Protein AF-A0AA46ZX98-F1 (afdb_monomer_lite)

Structure (mmCIF, N/CA/C/O backbone):
data_AF-A0AA46ZX98-F1
#
_entry.id   AF-A0AA46ZX98-F1
#
loop_
_atom_site.group_PDB
_atom_site.id
_atom_site.type_symbol
_atom_site.label_atom_id
_atom_site.label_alt_id
_atom_site.label_comp_id
_atom_site.label_asym_id
_atom_site.label_entity_id
_atom_site.label_seq_id
_atom_site.pdbx_PDB_ins_code
_atom_site.Cartn_x
_atom_site.Cartn_y
_atom_site.Cartn_z
_atom_site.occupancy
_atom_site.B_iso_or_equiv
_atom_site.auth_seq_id
_atom_site.auth_comp_id
_atom_site.auth_asym_id
_atom_site.auth_atom_id
_atom_site.pdbx_PDB_model_num
ATOM 1 N N . MET A 1 1 ? -22.018 20.749 13.431 1.00 33.72 1 MET A N 1
ATOM 2 C CA . MET A 1 1 ? -20.659 20.383 12.980 1.00 33.72 1 MET A CA 1
ATOM 3 C C . MET A 1 1 ? -20.589 18.869 12.975 1.00 33.72 1 MET A C 1
ATOM 5 O O . MET A 1 1 ? -21.029 18.285 13.955 1.00 33.72 1 MET A O 1
ATOM 9 N N . SER A 1 2 ? -20.100 18.238 11.910 1.00 38.72 2 SER A N 1
ATOM 10 C CA . SER A 1 2 ? -19.741 16.818 11.947 1.00 38.72 2 SER A CA 1
ATOM 11 C C . SER A 1 2 ? -18.311 16.704 12.466 1.00 38.72 2 SER A C 1
ATOM 13 O O . SER A 1 2 ? -17.366 16.915 11.708 1.00 38.72 2 SER A O 1
ATOM 15 N N . SER A 1 3 ? -18.149 16.406 13.753 1.00 50.56 3 SER A N 1
ATOM 16 C CA . SER A 1 3 ? -16.879 15.894 14.266 1.00 50.56 3 SER A CA 1
ATOM 17 C C . SER A 1 3 ? -16.600 14.571 13.555 1.00 50.56 3 SER A C 1
ATOM 19 O O . SER A 1 3 ? -17.304 13.587 13.792 1.00 50.56 3 SER A O 1
ATOM 21 N N . GLN A 1 4 ? -15.630 14.557 12.641 1.00 63.06 4 GLN A N 1
ATOM 22 C CA . GLN A 1 4 ? -15.114 13.309 12.087 1.00 63.06 4 GLN A CA 1
ATOM 23 C C . GLN A 1 4 ? -14.543 12.513 13.261 1.00 63.06 4 GLN A C 1
ATOM 25 O O . GLN A 1 4 ? -13.697 13.036 13.981 1.00 63.06 4 GLN A O 1
ATOM 30 N N . ASN A 1 5 ? -15.043 11.298 13.498 1.00 7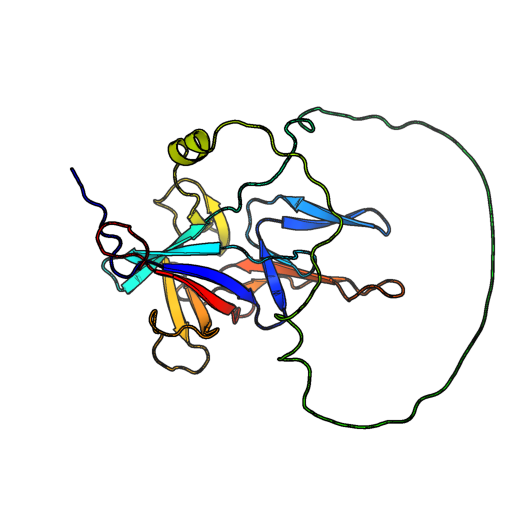0.19 5 ASN A N 1
ATOM 31 C CA . ASN A 1 5 ? -14.452 10.446 14.522 1.00 70.19 5 ASN A CA 1
ATOM 32 C C . ASN A 1 5 ? -13.146 9.868 13.962 1.00 70.19 5 ASN A C 1
ATOM 34 O O . ASN A 1 5 ? -13.166 9.188 12.934 1.00 70.19 5 ASN A O 1
ATOM 38 N N . TYR A 1 6 ? -12.034 10.165 14.629 1.00 79.06 6 TYR A N 1
ATOM 39 C CA . TYR A 1 6 ? -10.710 9.631 14.299 1.00 79.06 6 TYR A CA 1
ATOM 40 C C . TYR A 1 6 ? -10.322 8.421 15.163 1.00 79.06 6 TYR A C 1
ATOM 42 O O . TYR A 1 6 ? -9.255 7.847 14.964 1.00 79.06 6 TYR A O 1
ATOM 50 N N . GLU A 1 7 ? -11.186 7.985 16.081 1.00 85.25 7 GLU A N 1
ATOM 51 C CA . GLU A 1 7 ? -10.996 6.802 16.925 1.00 85.25 7 GLU A CA 1
ATOM 52 C C . GLU A 1 7 ? -10.631 5.555 16.104 1.00 85.25 7 GLU A C 1
ATOM 54 O O . GLU A 1 7 ? -11.272 5.231 15.105 1.00 85.25 7 GLU A O 1
ATOM 59 N N . GLY A 1 8 ? -9.560 4.867 16.509 1.00 87.94 8 GLY A N 1
ATOM 60 C CA . GLY A 1 8 ? -9.021 3.712 15.784 1.00 87.94 8 GLY A CA 1
ATOM 61 C C . GLY A 1 8 ? -8.269 4.052 14.489 1.00 87.94 8 GLY A C 1
ATOM 62 O O . GLY A 1 8 ? -7.818 3.131 13.806 1.00 87.94 8 GLY A O 1
ATOM 63 N N . SER A 1 9 ? -8.100 5.337 14.153 1.00 92.12 9 SER A N 1
ATOM 64 C CA . SER A 1 9 ? -7.241 5.769 13.045 1.00 92.12 9 SER A CA 1
ATOM 65 C C . SER A 1 9 ? -5.772 5.805 13.458 1.00 92.12 9 SER A C 1
ATOM 67 O O . SER A 1 9 ? -5.430 6.108 14.606 1.00 92.12 9 SER A O 1
ATOM 69 N N . PHE A 1 10 ? -4.879 5.553 12.505 1.00 94.31 10 PHE A N 1
ATOM 70 C CA . PHE A 1 10 ? -3.434 5.626 12.722 1.00 94.31 10 PHE A CA 1
ATOM 71 C C . PHE A 1 10 ? -2.680 5.947 11.429 1.00 94.31 10 PHE A C 1
ATOM 73 O O . PHE A 1 10 ? -3.158 5.683 10.326 1.00 94.31 10 PHE A O 1
ATOM 80 N N . LEU A 1 11 ? -1.476 6.496 11.566 1.00 93.62 11 LEU A N 1
ATOM 81 C CA . LEU A 1 11 ? -0.521 6.664 10.474 1.00 93.62 11 LEU A CA 1
ATOM 82 C C . LEU A 1 11 ? 0.487 5.520 10.521 1.00 93.62 11 LEU A C 1
ATOM 84 O O . LEU A 1 11 ? 1.044 5.232 11.582 1.00 93.62 11 LEU A O 1
ATOM 88 N N . ALA A 1 12 ? 0.762 4.889 9.383 1.00 95.06 12 ALA A N 1
ATOM 89 C CA . ALA A 1 12 ? 1.808 3.882 9.281 1.00 95.06 12 ALA A CA 1
ATOM 90 C C . ALA A 1 12 ? 2.619 4.011 7.991 1.00 95.06 12 ALA A C 1
ATOM 92 O O . ALA A 1 12 ? 2.090 4.345 6.930 1.00 95.06 12 ALA A O 1
ATOM 93 N N . ARG A 1 13 ? 3.909 3.680 8.076 1.00 95.12 13 ARG A N 1
ATOM 94 C CA . ARG A 1 13 ? 4.787 3.526 6.913 1.00 95.12 13 ARG A CA 1
ATOM 95 C C . ARG A 1 13 ? 4.682 2.099 6.371 1.00 95.12 13 ARG A C 1
ATOM 97 O O . ARG A 1 13 ? 4.710 1.150 7.161 1.00 95.12 13 ARG A O 1
ATOM 104 N N . LEU A 1 14 ? 4.565 1.955 5.048 1.00 94.94 14 LEU A N 1
ATOM 105 C CA . LEU A 1 14 ? 4.342 0.675 4.362 1.00 94.94 14 LEU A CA 1
ATOM 106 C C . LEU A 1 14 ? 5.443 0.374 3.336 1.00 94.94 14 LEU A C 1
ATOM 108 O O . LEU A 1 14 ? 5.459 0.978 2.269 1.00 94.94 14 LEU A O 1
ATOM 112 N N . GLY A 1 15 ? 6.311 -0.598 3.622 1.00 94.12 15 GLY A N 1
ATOM 113 C CA . GLY A 1 15 ? 7.298 -1.131 2.663 1.00 94.12 15 GLY A CA 1
ATOM 114 C C . GLY A 1 15 ? 7.128 -2.635 2.446 1.00 94.12 15 GLY A C 1
ATOM 115 O O . GLY A 1 15 ? 6.429 -3.288 3.219 1.00 94.12 15 GLY A O 1
ATOM 116 N N . LEU A 1 16 ? 7.762 -3.230 1.432 1.00 95.75 16 LEU A N 1
ATOM 117 C CA . LEU A 1 16 ? 7.752 -4.690 1.266 1.00 95.75 16 LEU A CA 1
ATOM 118 C C . LEU A 1 16 ? 8.756 -5.375 2.203 1.00 95.75 16 LEU A C 1
ATOM 120 O O . LEU A 1 16 ? 9.784 -4.815 2.591 1.00 95.75 16 LEU A O 1
ATOM 124 N N . VAL A 1 17 ? 8.474 -6.632 2.566 1.00 94.25 17 VAL A N 1
ATOM 125 C CA . VAL A 1 17 ? 9.371 -7.428 3.425 1.00 94.25 17 VAL A CA 1
ATOM 126 C C . VAL A 1 17 ? 10.781 -7.564 2.834 1.00 94.25 17 VAL A C 1
ATOM 128 O O . VAL A 1 17 ? 11.740 -7.547 3.608 1.00 94.25 17 VAL A O 1
ATOM 131 N N . ASP A 1 18 ? 10.920 -7.616 1.504 1.00 89.44 18 ASP A N 1
ATOM 132 C CA . ASP A 1 18 ? 12.199 -7.783 0.787 1.00 89.44 18 ASP A CA 1
ATOM 133 C C . ASP A 1 18 ? 13.085 -6.518 0.722 1.00 89.44 18 ASP A C 1
ATOM 135 O O . ASP A 1 18 ? 14.144 -6.534 0.086 1.00 89.44 18 ASP A O 1
ATOM 139 N N . GLY A 1 19 ? 12.660 -5.428 1.369 1.00 87.12 19 GLY A N 1
ATOM 140 C CA . GLY A 1 19 ? 13.401 -4.169 1.473 1.00 87.12 19 GLY A CA 1
ATOM 141 C C . GLY A 1 19 ? 13.078 -3.133 0.394 1.00 87.12 19 GLY A C 1
ATOM 142 O O . GLY A 1 19 ? 13.537 -1.999 0.513 1.00 87.12 19 GLY A O 1
ATOM 143 N N . THR A 1 20 ? 12.276 -3.467 -0.622 1.00 92.12 20 THR A N 1
ATOM 144 C CA . THR A 1 20 ? 11.782 -2.461 -1.577 1.00 92.12 20 THR A CA 1
ATOM 145 C C . THR A 1 20 ? 10.735 -1.551 -0.925 1.00 92.12 20 THR A C 1
ATOM 147 O O . THR A 1 20 ? 9.864 -2.004 -0.176 1.00 92.12 20 THR A O 1
ATOM 150 N N . GLN A 1 21 ? 10.838 -0.246 -1.179 1.00 94.44 21 GLN A N 1
ATOM 151 C CA . GLN A 1 21 ? 9.946 0.765 -0.615 1.00 94.44 21 GLN A CA 1
ATOM 152 C C . GLN A 1 21 ? 8.740 1.001 -1.531 1.00 94.44 21 GLN A C 1
ATOM 154 O O . GLN A 1 21 ? 8.839 0.792 -2.739 1.00 94.44 21 GLN A O 1
ATOM 159 N N . LEU A 1 22 ? 7.610 1.454 -0.983 1.00 95.12 22 LEU A N 1
ATOM 160 C CA . LEU A 1 22 ? 6.445 1.833 -1.791 1.00 95.12 22 LEU A CA 1
ATOM 161 C C . LEU A 1 22 ? 6.439 3.328 -2.122 1.00 95.12 22 LEU A C 1
ATOM 163 O O . LEU A 1 22 ? 6.665 4.152 -1.239 1.00 95.12 22 LEU A O 1
ATOM 167 N N . GLY A 1 23 ? 6.098 3.692 -3.359 1.00 92.56 23 GLY A N 1
ATOM 168 C CA . GLY A 1 23 ? 5.985 5.091 -3.773 1.00 92.56 23 GLY A CA 1
ATOM 169 C C . GLY A 1 23 ? 5.352 5.297 -5.150 1.00 92.56 23 GLY A C 1
ATOM 170 O O . GLY A 1 23 ? 5.105 4.356 -5.899 1.00 92.56 23 GLY A O 1
ATOM 171 N N . PHE A 1 24 ? 5.097 6.561 -5.486 1.00 91.19 24 PHE A N 1
ATOM 172 C CA . PHE A 1 24 ? 4.479 6.998 -6.745 1.00 91.19 24 PHE A CA 1
ATOM 173 C C . PHE A 1 24 ? 5.534 7.337 -7.805 1.00 91.19 24 PHE A C 1
ATOM 175 O O . PHE A 1 24 ? 5.546 8.436 -8.361 1.00 91.19 24 PHE A O 1
ATOM 182 N N . PHE A 1 25 ? 6.458 6.397 -8.032 1.00 88.94 25 PHE A N 1
ATOM 183 C CA . PHE A 1 25 ? 7.623 6.572 -8.901 1.00 88.94 25 PHE A CA 1
ATOM 184 C C . PHE A 1 25 ? 7.966 5.280 -9.653 1.00 88.94 25 PHE A C 1
ATOM 186 O O . PHE A 1 25 ? 8.168 4.226 -9.041 1.00 88.94 25 PHE A O 1
ATOM 193 N N . LYS A 1 26 ? 8.080 5.367 -10.982 1.00 87.56 26 LYS A N 1
ATOM 194 C CA . LYS A 1 26 ? 8.614 4.293 -11.837 1.00 87.56 26 LYS A CA 1
ATOM 195 C C . LYS A 1 26 ? 10.123 4.456 -12.026 1.00 87.56 26 LYS A C 1
ATOM 197 O O . LYS A 1 26 ? 10.619 5.582 -12.024 1.00 87.56 26 LYS A O 1
ATOM 202 N N . ILE A 1 27 ? 10.837 3.347 -12.229 1.00 86.88 27 ILE A N 1
ATOM 203 C CA . ILE A 1 27 ? 12.199 3.393 -12.781 1.00 86.88 27 ILE A CA 1
ATOM 204 C C . ILE A 1 27 ? 12.087 3.604 -14.295 1.00 86.88 27 ILE A C 1
ATOM 206 O O . ILE A 1 27 ? 11.316 2.918 -14.967 1.00 86.88 27 ILE A O 1
ATOM 210 N N . VAL A 1 28 ? 12.868 4.538 -14.832 1.00 85.56 28 VAL A N 1
ATOM 211 C CA . VAL A 1 28 ? 13.030 4.774 -16.270 1.00 85.56 28 VAL A CA 1
ATOM 212 C C . VAL A 1 28 ? 14.501 4.608 -16.625 1.00 85.56 28 VAL A C 1
ATOM 214 O O . VAL A 1 28 ? 15.362 5.239 -16.014 1.00 85.56 28 VAL A O 1
ATOM 217 N N . GLN A 1 29 ? 14.787 3.755 -17.609 1.00 80.69 29 GLN A N 1
ATOM 218 C CA . GLN A 1 29 ? 16.137 3.533 -18.122 1.00 80.69 29 GLN A CA 1
ATOM 219 C C . GLN A 1 29 ? 16.382 4.389 -19.368 1.00 80.69 29 GLN A C 1
ATOM 221 O O . GLN A 1 29 ? 15.620 4.329 -20.331 1.00 80.69 29 GLN A O 1
ATOM 226 N N . GLU A 1 30 ? 17.487 5.130 -19.371 1.00 76.75 30 GLU A N 1
ATOM 227 C CA . GLU A 1 30 ? 17.933 5.964 -20.485 1.00 76.75 30 GLU A CA 1
ATOM 228 C C . GLU A 1 30 ? 19.393 5.614 -20.817 1.00 76.75 30 GLU A C 1
ATOM 230 O O . GLU A 1 30 ? 20.345 6.064 -20.177 1.00 76.75 30 GLU A O 1
ATOM 235 N N . GLY A 1 31 ? 19.568 4.712 -21.789 1.00 77.50 31 GLY A N 1
ATOM 236 C CA . GLY A 1 31 ? 20.868 4.121 -22.108 1.00 77.50 31 GLY A CA 1
ATOM 237 C C . GLY A 1 31 ? 21.375 3.224 -20.976 1.00 77.50 31 GLY A C 1
ATOM 238 O O . GLY A 1 31 ? 20.782 2.182 -20.685 1.00 77.50 31 GLY A O 1
ATOM 239 N N . GLU A 1 32 ? 22.484 3.613 -20.347 1.00 72.94 32 GLU A N 1
ATOM 240 C CA . GLU A 1 32 ? 23.015 2.928 -19.160 1.00 72.94 32 GLU A CA 1
ATOM 241 C C . GLU A 1 32 ? 22.483 3.501 -17.840 1.00 72.94 32 GLU A C 1
ATOM 243 O O . GLU A 1 32 ? 22.523 2.800 -16.829 1.00 72.94 32 GLU A O 1
ATOM 248 N N . ASN A 1 33 ? 21.966 4.733 -17.862 1.00 75.56 33 ASN A N 1
ATOM 249 C CA . ASN A 1 33 ? 21.474 5.437 -16.685 1.00 75.56 33 ASN A CA 1
ATOM 250 C C . ASN A 1 33 ? 20.046 5.005 -16.344 1.00 75.56 33 ASN A C 1
ATOM 252 O O . ASN A 1 33 ? 19.268 4.593 -17.210 1.00 75.56 33 ASN A O 1
ATOM 256 N N . ARG A 1 34 ? 19.686 5.139 -15.069 1.00 83.50 34 ARG A N 1
ATOM 257 C CA . ARG A 1 34 ? 18.347 4.867 -14.543 1.00 83.50 34 ARG A CA 1
ATOM 258 C C . ARG A 1 34 ? 17.951 6.018 -13.630 1.00 83.50 34 ARG A C 1
ATOM 260 O O . ARG A 1 34 ? 18.790 6.527 -12.892 1.00 83.50 34 ARG A O 1
ATOM 267 N N . ARG A 1 35 ? 16.693 6.445 -13.698 1.00 84.06 35 ARG A N 1
ATOM 268 C CA . ARG A 1 35 ? 16.148 7.521 -12.861 1.00 84.06 35 ARG A CA 1
ATOM 269 C C . ARG A 1 35 ? 14.725 7.223 -12.422 1.00 84.06 35 ARG A C 1
ATOM 271 O O . ARG A 1 35 ? 14.041 6.396 -13.023 1.00 84.06 35 ARG A O 1
ATOM 278 N N . LEU A 1 36 ? 14.286 7.934 -11.391 1.00 86.94 36 LEU A N 1
ATOM 279 C CA . LEU A 1 36 ? 12.895 7.957 -10.969 1.00 86.94 36 LEU A CA 1
ATOM 280 C C . LEU A 1 36 ? 12.108 8.987 -11.786 1.00 86.94 36 LEU A C 1
ATOM 282 O O . LEU A 1 36 ? 12.575 10.100 -12.013 1.00 86.94 36 LEU A O 1
ATOM 286 N N . GLU A 1 37 ? 10.898 8.621 -12.197 1.00 86.44 37 GLU A N 1
ATOM 287 C CA . GLU A 1 37 ? 9.902 9.534 -12.769 1.00 86.44 37 GLU A CA 1
ATOM 288 C C . GLU A 1 37 ? 8.590 9.344 -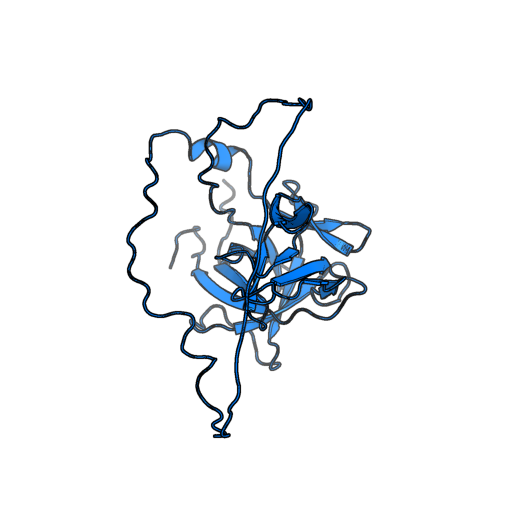11.996 1.00 86.44 37 GLU A C 1
ATOM 290 O O . GLU A 1 37 ? 8.210 8.205 -11.700 1.00 86.44 37 GLU A O 1
ATOM 295 N N . SER A 1 38 ? 7.899 10.435 -11.640 1.00 86.19 38 SER A N 1
ATOM 296 C CA . SER A 1 38 ? 6.637 10.336 -10.894 1.00 86.19 38 SER A CA 1
ATOM 297 C C . SER A 1 38 ? 5.553 9.626 -11.712 1.00 86.19 38 SER A C 1
ATOM 299 O O . SER A 1 38 ? 5.523 9.702 -12.939 1.00 86.19 38 SER A O 1
ATOM 301 N N . HIS A 1 39 ? 4.652 8.919 -11.033 1.00 86.62 39 HIS A N 1
ATOM 302 C CA . HIS A 1 39 ? 3.579 8.158 -11.664 1.00 86.62 39 HIS A CA 1
ATOM 303 C C . HIS A 1 39 ? 2.303 8.160 -10.819 1.00 86.62 39 HIS A C 1
ATOM 305 O O . HIS A 1 39 ? 2.357 8.268 -9.598 1.00 86.62 39 HIS A O 1
ATOM 311 N N . ASP A 1 40 ? 1.141 7.983 -11.451 1.00 87.44 40 ASP A N 1
ATOM 312 C CA . ASP A 1 40 ? -0.136 7.908 -10.725 1.00 87.44 40 ASP A CA 1
ATOM 313 C C . ASP A 1 40 ? -0.426 6.527 -10.118 1.00 87.44 40 ASP A C 1
ATOM 315 O O . ASP A 1 40 ? -1.284 6.408 -9.243 1.00 87.44 40 ASP A O 1
ATOM 319 N N . TYR A 1 41 ? 0.308 5.493 -10.538 1.00 93.88 41 TYR A N 1
ATOM 320 C CA . TYR A 1 41 ? 0.224 4.143 -9.973 1.00 93.88 41 TYR A CA 1
ATOM 321 C C . TYR A 1 41 ? 1.241 3.955 -8.849 1.00 93.88 41 TYR A C 1
ATOM 323 O O . TYR A 1 41 ? 2.356 4.473 -8.912 1.00 93.88 41 TYR A O 1
ATOM 331 N N . LEU A 1 42 ? 0.841 3.201 -7.828 1.00 95.56 42 LEU A N 1
ATOM 332 C CA . LEU A 1 42 ? 1.701 2.816 -6.722 1.00 95.56 42 LEU A CA 1
ATOM 333 C C . LEU A 1 42 ? 2.672 1.724 -7.188 1.00 95.56 42 LEU A C 1
ATOM 335 O O . LEU A 1 42 ? 2.267 0.722 -7.781 1.00 95.56 42 LEU A O 1
ATOM 339 N N . CYS A 1 43 ? 3.947 1.905 -6.874 1.00 95.38 43 CYS A N 1
ATOM 340 C CA . CYS A 1 43 ? 5.027 0.995 -7.228 1.00 95.38 43 CYS A CA 1
ATOM 341 C C . CYS A 1 43 ? 5.782 0.550 -5.975 1.00 95.38 43 CYS A C 1
ATOM 343 O O . CYS A 1 43 ? 5.886 1.309 -5.012 1.00 95.38 43 CYS A O 1
ATOM 345 N N . ALA A 1 44 ? 6.373 -0.641 -6.021 1.00 95.81 44 ALA A N 1
ATOM 346 C CA . ALA A 1 44 ? 7.497 -1.014 -5.174 1.00 95.81 44 ALA A CA 1
ATOM 347 C C . ALA A 1 44 ? 8.809 -0.724 -5.916 1.00 95.81 44 ALA A C 1
ATOM 349 O O . ALA A 1 44 ? 8.921 -1.015 -7.107 1.00 95.81 44 ALA A O 1
ATOM 350 N N . ASN A 1 45 ? 9.789 -0.137 -5.231 1.00 92.69 45 ASN A N 1
ATOM 351 C CA . ASN A 1 45 ? 11.026 0.352 -5.833 1.00 92.69 45 ASN A CA 1
ATOM 352 C C . ASN A 1 45 ? 12.178 0.335 -4.806 1.00 92.69 45 ASN A C 1
ATOM 354 O O . ASN A 1 45 ? 11.984 0.711 -3.650 1.00 92.69 45 ASN A O 1
ATOM 358 N N . SER A 1 46 ? 13.373 -0.118 -5.194 1.00 89.50 46 SER A N 1
ATOM 359 C CA . SER A 1 46 ? 14.566 -0.115 -4.329 1.00 89.50 46 SER A CA 1
ATOM 360 C C . SER A 1 46 ? 15.370 1.189 -4.354 1.00 89.50 46 SER A C 1
ATOM 362 O O . SER A 1 46 ? 16.231 1.358 -3.502 1.00 89.50 46 SER A O 1
ATOM 364 N N . MET A 1 47 ? 15.139 2.074 -5.331 1.00 87.94 47 MET A N 1
ATOM 365 C CA . MET A 1 47 ? 15.842 3.363 -5.464 1.00 87.94 47 MET A CA 1
ATOM 366 C C . MET A 1 47 ? 15.210 4.485 -4.617 1.00 87.94 47 MET A C 1
ATOM 368 O O . MET A 1 47 ? 15.587 5.643 -4.753 1.00 87.94 47 MET A O 1
ATOM 372 N N . LEU A 1 48 ? 14.199 4.167 -3.804 1.00 87.25 48 LEU A N 1
ATOM 373 C CA . LEU A 1 48 ? 13.538 5.099 -2.892 1.00 87.25 48 LEU A CA 1
ATOM 374 C C . LEU A 1 48 ? 14.118 4.930 -1.484 1.00 87.25 48 LEU A C 1
ATOM 376 O O . LEU A 1 48 ? 14.084 3.824 -0.947 1.00 87.25 48 LEU A O 1
ATOM 380 N N . ASP A 1 49 ? 14.559 6.019 -0.854 1.00 83.94 49 ASP A N 1
ATOM 381 C CA . ASP A 1 49 ? 15.094 5.989 0.517 1.00 83.94 49 ASP A CA 1
ATOM 382 C C . ASP A 1 49 ? 14.011 5.762 1.583 1.00 83.94 49 ASP A C 1
ATOM 384 O O . ASP A 1 49 ? 14.269 5.209 2.651 1.00 83.94 49 ASP A O 1
ATOM 388 N N . ASN A 1 50 ? 12.773 6.186 1.303 1.00 83.81 50 ASN A N 1
ATOM 389 C CA . ASN A 1 50 ? 11.651 6.114 2.234 1.00 83.81 50 ASN A CA 1
ATOM 390 C C . ASN A 1 50 ? 10.388 5.558 1.561 1.00 83.81 50 ASN A C 1
ATOM 392 O O . ASN A 1 50 ? 10.018 5.961 0.460 1.00 83.81 50 ASN A O 1
ATOM 396 N N . SER A 1 51 ? 9.693 4.659 2.263 1.00 89.44 51 SER A N 1
ATOM 397 C CA . SER A 1 51 ? 8.346 4.207 1.894 1.00 89.44 51 SER A CA 1
ATOM 398 C C . SER A 1 51 ? 7.263 5.236 2.189 1.00 89.44 51 SER A C 1
ATOM 400 O O . SER A 1 51 ? 7.333 5.965 3.178 1.00 89.44 51 SER A O 1
ATOM 402 N N . LEU A 1 52 ? 6.204 5.166 1.386 1.00 89.31 52 LEU A N 1
ATOM 403 C CA . LEU A 1 52 ? 4.936 5.858 1.562 1.00 89.31 52 LEU A CA 1
ATOM 404 C C . LEU A 1 52 ? 4.375 5.728 2.988 1.00 89.31 52 LEU A C 1
ATOM 406 O O . LEU A 1 52 ? 4.285 4.633 3.557 1.00 89.31 52 LEU A O 1
ATOM 410 N N . GLU A 1 53 ? 3.919 6.860 3.521 1.00 92.75 53 GLU A N 1
ATOM 411 C CA . GLU A 1 53 ? 3.136 6.931 4.749 1.00 92.75 53 GLU A CA 1
ATOM 412 C C . GLU A 1 53 ? 1.646 7.000 4.418 1.00 92.75 53 GLU A C 1
ATOM 414 O O . GLU A 1 53 ? 1.185 7.811 3.609 1.00 92.75 53 GLU A O 1
ATOM 419 N N . VAL A 1 54 ? 0.878 6.110 5.037 1.00 93.38 54 VAL A N 1
ATOM 420 C CA . VAL A 1 54 ? -0.552 5.940 4.793 1.00 93.38 54 VAL A CA 1
ATOM 421 C C . VAL A 1 54 ? -1.291 6.105 6.110 1.00 93.38 54 VAL A C 1
ATOM 423 O O . VAL A 1 54 ? -1.000 5.431 7.098 1.00 93.38 54 VAL A O 1
ATOM 426 N N . HIS A 1 55 ? -2.250 7.022 6.111 1.00 92.94 55 HIS A N 1
ATOM 427 C CA . HIS A 1 55 ? -3.260 7.147 7.143 1.00 92.94 55 HIS A CA 1
ATOM 428 C C . HIS A 1 55 ? -4.345 6.094 6.898 1.00 92.94 55 HIS A C 1
ATOM 430 O O . HIS A 1 55 ? -4.943 6.028 5.820 1.00 92.94 55 HIS A O 1
ATOM 436 N N . PHE A 1 56 ? -4.587 5.283 7.920 1.00 94.31 56 PHE A N 1
ATOM 437 C CA . PHE A 1 56 ? -5.609 4.253 7.983 1.00 94.31 56 PHE A CA 1
ATOM 438 C C . PHE A 1 56 ? -6.791 4.810 8.775 1.00 94.31 56 PHE A C 1
ATOM 440 O O . PHE A 1 56 ? -6.693 4.949 9.992 1.00 94.31 56 PHE A O 1
ATOM 447 N N . GLN A 1 57 ? -7.905 5.124 8.108 1.00 91.94 57 GLN A N 1
ATOM 448 C CA . GLN A 1 57 ? -9.148 5.531 8.777 1.00 91.94 57 GLN A CA 1
ATOM 449 C C . GLN A 1 57 ? -10.136 4.353 8.795 1.00 91.94 57 GLN A C 1
ATOM 451 O O . GLN A 1 57 ? -10.483 3.870 7.716 1.00 91.94 57 GLN A O 1
ATOM 456 N N . PRO A 1 58 ? -10.599 3.859 9.957 1.00 91.06 58 PRO A N 1
ATOM 457 C CA . PRO A 1 58 ? -11.542 2.747 10.004 1.00 91.06 58 PRO A CA 1
ATOM 458 C C . PRO A 1 58 ? -12.916 3.157 9.456 1.00 91.06 58 PRO A C 1
ATOM 460 O O . PRO A 1 58 ? -13.375 4.283 9.657 1.00 91.06 58 PRO A O 1
ATOM 463 N N . ASN A 1 59 ? -13.590 2.226 8.782 1.00 85.94 59 ASN A N 1
ATOM 464 C CA . ASN A 1 59 ? -14.989 2.346 8.384 1.00 85.94 59 ASN A CA 1
ATOM 465 C C . ASN A 1 59 ? -15.907 1.525 9.312 1.00 85.94 59 ASN A C 1
ATOM 467 O O . ASN A 1 59 ? -15.456 0.748 10.155 1.00 85.94 59 ASN A O 1
ATOM 471 N N . SER A 1 60 ? -17.221 1.666 9.129 1.00 81.00 60 SER A N 1
ATOM 472 C CA . SER A 1 60 ? -18.257 0.953 9.895 1.00 81.00 60 SER A CA 1
ATOM 473 C C . SER A 1 60 ? -18.302 -0.568 9.680 1.00 81.00 60 SER A C 1
ATOM 475 O O . SER A 1 60 ? -19.117 -1.239 10.306 1.00 81.00 60 SER A O 1
ATOM 477 N N . GLU A 1 61 ? -17.466 -1.114 8.795 1.00 81.12 61 GLU A N 1
ATOM 478 C CA . GLU A 1 61 ? -17.491 -2.512 8.343 1.00 81.12 61 GLU A CA 1
ATOM 479 C C . GLU A 1 61 ? -16.166 -3.247 8.638 1.00 81.12 61 GLU A C 1
ATOM 481 O O . GLU A 1 61 ? -15.944 -4.360 8.167 1.00 81.12 61 GLU A O 1
ATOM 486 N N . GLY A 1 62 ? -15.282 -2.649 9.450 1.00 82.25 62 GLY A N 1
ATOM 487 C CA . GLY A 1 62 ? -14.024 -3.267 9.890 1.00 82.25 62 GLY A CA 1
ATOM 488 C C . GLY A 1 62 ? -12.892 -3.242 8.854 1.00 82.25 62 GLY A C 1
ATOM 489 O O . GLY A 1 62 ? -11.887 -3.933 9.023 1.00 82.25 62 GLY A O 1
ATOM 490 N N . ALA A 1 63 ? -13.035 -2.450 7.791 1.00 91.50 63 ALA A N 1
ATOM 491 C CA . ALA A 1 63 ? -11.975 -2.145 6.834 1.00 91.50 63 ALA A CA 1
ATOM 492 C C . ALA A 1 63 ? -11.452 -0.713 7.036 1.00 91.50 63 ALA A C 1
ATOM 494 O O . ALA A 1 63 ? -12.099 0.123 7.664 1.00 91.50 63 ALA A O 1
ATOM 495 N N . TYR A 1 64 ? -10.286 -0.414 6.471 1.00 93.88 64 TYR A N 1
ATOM 496 C CA . TYR A 1 64 ? -9.671 0.909 6.511 1.00 93.88 64 TYR A CA 1
ATOM 497 C C . TYR A 1 64 ? -9.733 1.589 5.146 1.00 93.88 64 TYR A C 1
ATOM 499 O O . TYR A 1 64 ? -9.332 1.007 4.138 1.00 93.88 64 TYR A O 1
ATOM 507 N N . ILE A 1 65 ? -10.181 2.842 5.132 1.00 93.19 65 ILE A N 1
ATOM 508 C CA . ILE A 1 65 ? -9.962 3.790 4.040 1.00 93.19 65 ILE A CA 1
ATOM 509 C C . ILE A 1 65 ? -8.486 4.191 4.085 1.00 93.19 65 ILE A C 1
ATOM 511 O O . ILE A 1 65 ? -7.998 4.648 5.123 1.00 93.19 65 ILE A O 1
ATOM 515 N N . LEU A 1 66 ? -7.777 4.016 2.967 1.00 93.81 66 LEU A N 1
ATOM 516 C CA . LEU A 1 66 ? -6.355 4.340 2.862 1.00 93.81 66 LEU A CA 1
ATOM 517 C C . LEU A 1 66 ? -6.131 5.688 2.169 1.00 93.81 66 LEU A C 1
ATOM 519 O O . LEU A 1 66 ? -6.444 5.849 0.986 1.00 93.81 66 LEU A O 1
ATOM 523 N N . SER A 1 67 ? -5.522 6.638 2.880 1.00 91.38 67 SER A N 1
ATOM 524 C CA . SER A 1 67 ? -5.088 7.922 2.317 1.00 91.38 67 SER A CA 1
ATOM 525 C C . SER A 1 67 ? -3.617 8.195 2.584 1.00 91.38 67 SER A C 1
ATOM 527 O O . SER A 1 67 ? -3.149 8.085 3.712 1.00 91.38 67 SER A O 1
ATOM 529 N N . CYS A 1 68 ? -2.887 8.584 1.548 1.00 86.00 68 CYS A N 1
ATOM 530 C CA . CYS A 1 68 ? -1.485 8.952 1.623 1.00 86.00 68 CYS A CA 1
ATOM 531 C C . CYS A 1 68 ? -1.3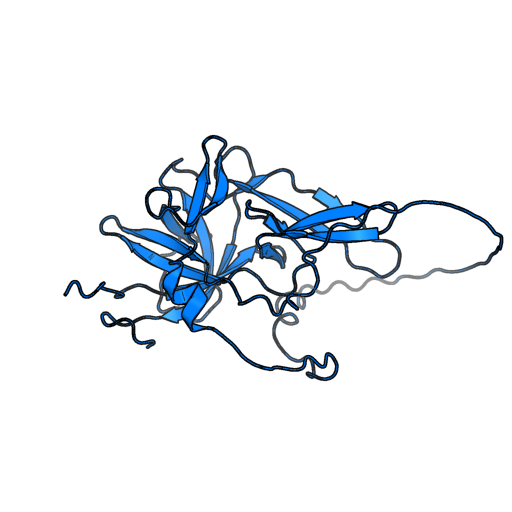20 10.229 2.451 1.00 86.00 68 CYS A C 1
ATOM 533 O O . CYS A 1 68 ? -1.844 11.281 2.073 1.00 86.00 68 CYS A O 1
ATOM 535 N N . ARG A 1 69 ? -0.489 10.176 3.497 1.00 73.44 69 ARG A N 1
ATOM 536 C CA . ARG A 1 69 ? 0.263 11.364 3.896 1.00 73.44 69 ARG A CA 1
ATOM 537 C C . ARG A 1 69 ? 1.381 11.475 2.869 1.00 73.44 69 ARG A C 1
ATOM 539 O O . ARG A 1 69 ? 2.431 10.855 3.012 1.00 73.44 69 ARG A O 1
ATOM 546 N N . LEU A 1 70 ? 1.111 12.184 1.772 1.00 53.44 70 LEU A N 1
ATOM 547 C CA . LEU A 1 70 ? 2.184 12.567 0.864 1.00 53.44 70 LEU A CA 1
ATOM 548 C C . LEU A 1 70 ? 3.191 13.359 1.701 1.00 53.44 70 LEU A C 1
ATOM 550 O O . LEU A 1 70 ? 2.827 14.372 2.300 1.00 53.44 70 LEU A O 1
ATOM 554 N N . ALA A 1 71 ? 4.432 12.875 1.767 1.00 37.06 71 ALA A N 1
ATOM 555 C CA . ALA A 1 71 ? 5.537 13.735 2.150 1.00 37.06 71 ALA A CA 1
ATOM 556 C C . ALA A 1 71 ? 5.498 14.933 1.196 1.00 37.06 71 ALA A C 1
ATOM 558 O O . ALA A 1 71 ? 5.374 14.734 -0.017 1.00 37.06 71 ALA A O 1
ATOM 559 N N . VAL A 1 72 ? 5.519 16.148 1.746 1.00 30.38 72 VAL A N 1
ATOM 560 C CA . VAL A 1 72 ? 5.598 17.365 0.935 1.00 30.38 72 VAL A CA 1
ATOM 561 C C . VAL A 1 72 ? 6.863 17.231 0.092 1.00 30.38 72 VAL A C 1
ATOM 563 O O . VAL A 1 72 ? 7.932 17.050 0.675 1.00 30.38 72 VAL A O 1
ATOM 566 N N . PRO A 1 73 ? 6.776 17.246 -1.248 1.00 34.59 73 PRO A N 1
ATOM 567 C CA . PRO A 1 73 ? 7.974 17.256 -2.061 1.00 34.59 73 PRO A CA 1
ATOM 568 C C . PRO A 1 73 ? 8.693 18.578 -1.806 1.00 34.59 73 PRO A C 1
ATOM 570 O O . PRO A 1 73 ? 8.170 19.637 -2.152 1.00 34.59 73 PRO A O 1
ATOM 573 N N . GLU A 1 74 ? 9.887 18.519 -1.220 1.00 32.91 74 GLU A N 1
ATOM 574 C CA . GLU A 1 74 ? 10.875 19.580 -1.396 1.00 32.91 74 GLU A CA 1
ATOM 575 C C . GLU A 1 74 ? 11.244 19.586 -2.878 1.00 32.91 74 GLU A C 1
ATOM 577 O O . GLU A 1 74 ? 12.043 18.784 -3.359 1.00 32.91 74 GLU A O 1
ATOM 582 N N . HIS A 1 75 ? 10.541 20.427 -3.626 1.00 29.98 75 HIS A N 1
ATOM 583 C CA . HIS A 1 75 ? 10.700 20.572 -5.057 1.00 29.98 75 HIS A CA 1
ATOM 584 C C . HIS A 1 75 ? 10.712 22.061 -5.361 1.00 29.98 75 HIS A C 1
ATOM 586 O O . HIS A 1 75 ? 9.717 22.750 -5.129 1.00 29.98 75 HIS A O 1
ATOM 592 N N . ASP A 1 76 ? 11.830 22.549 -5.892 1.00 32.62 76 ASP A N 1
ATOM 593 C CA . ASP A 1 76 ? 11.879 23.881 -6.478 1.00 32.62 76 ASP A CA 1
ATOM 594 C C . ASP A 1 76 ? 10.767 24.013 -7.532 1.00 32.62 76 ASP A C 1
ATOM 596 O O . ASP A 1 76 ? 10.661 23.186 -8.448 1.00 32.62 76 ASP A O 1
ATOM 600 N N . GLU A 1 77 ? 9.964 25.080 -7.453 1.00 32.91 77 GLU A N 1
ATOM 601 C CA . GLU A 1 77 ? 9.065 25.492 -8.541 1.00 32.91 77 GLU A CA 1
ATOM 602 C C . GLU A 1 77 ? 9.867 26.164 -9.678 1.00 32.91 77 GLU A C 1
ATOM 604 O O . GLU A 1 77 ? 9.582 27.287 -10.093 1.00 32.91 77 GLU A O 1
ATOM 609 N N . SER A 1 78 ? 10.891 25.475 -10.192 1.00 33.78 78 SER A N 1
ATOM 610 C CA . SER A 1 78 ? 11.724 25.931 -11.315 1.00 33.78 78 SER A CA 1
ATOM 611 C C . SER A 1 78 ? 11.848 24.927 -12.467 1.00 33.78 78 SER A C 1
ATOM 613 O O . SER A 1 78 ? 12.564 25.204 -13.423 1.00 33.78 78 SER A O 1
ATOM 615 N N . ASP A 1 79 ? 11.076 23.831 -12.451 1.00 34.97 79 ASP A N 1
ATOM 616 C CA . ASP A 1 79 ? 10.984 22.878 -13.573 1.00 34.97 79 ASP A CA 1
ATOM 617 C C . ASP A 1 79 ? 9.542 22.730 -14.099 1.00 34.97 79 ASP A C 1
ATOM 619 O O . ASP A 1 79 ? 8.952 21.652 -14.204 1.00 34.97 79 ASP A O 1
ATOM 623 N N . ARG A 1 80 ? 8.942 23.881 -14.431 1.00 38.00 80 ARG A N 1
ATOM 624 C CA . ARG A 1 80 ? 7.730 23.951 -15.258 1.00 38.00 80 ARG A CA 1
ATOM 625 C C . ARG A 1 80 ? 8.000 24.708 -16.556 1.00 38.00 80 ARG A C 1
ATOM 627 O O . ARG A 1 80 ? 7.318 25.682 -16.858 1.00 38.00 80 ARG A O 1
ATOM 634 N N . ASP A 1 81 ? 8.968 24.220 -17.330 1.00 28.42 81 ASP A N 1
ATOM 635 C CA . ASP A 1 81 ? 9.205 24.686 -18.696 1.00 28.42 81 ASP A CA 1
ATOM 636 C C . ASP A 1 81 ? 9.481 23.529 -19.671 1.00 28.42 81 ASP A C 1
ATOM 638 O O . ASP A 1 81 ? 10.032 22.487 -19.316 1.00 28.42 81 ASP A O 1
ATOM 642 N N . TYR A 1 82 ? 9.061 23.706 -20.924 1.00 33.66 82 TYR A N 1
ATOM 643 C CA . TYR A 1 82 ? 9.335 22.771 -22.019 1.00 33.66 82 TYR A CA 1
ATOM 644 C C . TYR A 1 82 ? 10.728 23.045 -22.595 1.00 33.66 82 TYR A C 1
ATOM 646 O O . TYR A 1 82 ? 10.946 24.132 -23.125 1.00 33.66 82 TYR A O 1
ATOM 654 N N . TYR A 1 83 ? 11.607 22.038 -22.651 1.00 30.94 83 TYR A N 1
ATOM 655 C CA . TYR A 1 83 ? 12.806 22.106 -23.495 1.00 30.94 83 TYR A CA 1
ATOM 656 C C . TYR A 1 83 ? 13.009 20.851 -24.350 1.00 30.94 83 TYR A C 1
ATOM 658 O O . TYR A 1 83 ? 13.663 19.884 -23.963 1.00 30.94 83 TYR A O 1
ATOM 666 N N . GLU A 1 84 ? 12.525 20.924 -25.592 1.00 31.38 84 GLU A N 1
ATOM 667 C CA . GLU A 1 84 ? 13.297 20.356 -26.696 1.00 31.38 84 GLU A CA 1
ATOM 668 C C . GLU A 1 84 ? 14.597 21.161 -26.836 1.00 31.38 84 GLU A C 1
ATOM 670 O O . GLU A 1 84 ? 14.541 22.385 -26.868 1.00 31.38 84 GLU A O 1
ATOM 675 N N . PHE A 1 85 ? 15.742 20.502 -27.022 1.00 27.52 85 PHE A N 1
ATOM 676 C CA . PHE A 1 85 ? 16.678 20.856 -28.098 1.00 27.52 85 PHE A CA 1
ATOM 677 C C . PHE A 1 85 ? 17.741 19.768 -28.276 1.00 27.52 85 PHE A C 1
ATOM 679 O O . PHE A 1 85 ? 18.335 19.282 -27.317 1.00 27.52 85 PHE A O 1
ATOM 686 N N . ARG A 1 86 ? 18.017 19.394 -29.530 1.00 28.84 86 ARG A N 1
ATOM 687 C CA . ARG A 1 86 ? 19.085 18.447 -29.875 1.00 28.84 86 ARG A CA 1
ATOM 688 C C . ARG A 1 86 ? 19.781 18.874 -31.162 1.00 28.84 86 ARG A C 1
ATOM 690 O O . ARG A 1 86 ? 19.156 18.861 -32.220 1.00 28.84 86 ARG A O 1
ATOM 697 N N . LYS A 1 87 ? 21.074 19.199 -31.079 1.00 25.97 87 LYS A N 1
ATOM 698 C CA . LYS A 1 87 ? 21.999 19.253 -32.223 1.00 25.97 87 LYS A CA 1
ATOM 699 C C . LYS A 1 87 ? 23.459 19.263 -31.752 1.00 25.97 87 LYS A C 1
ATOM 701 O O . LYS A 1 87 ? 23.818 20.165 -31.014 1.00 25.97 87 LYS A O 1
ATOM 706 N N . ASN A 1 88 ? 24.210 18.259 -32.219 1.00 27.77 88 ASN A N 1
ATOM 707 C CA . ASN A 1 88 ? 25.562 18.307 -32.812 1.00 27.77 88 ASN A CA 1
ATOM 708 C C . ASN A 1 88 ? 26.708 19.059 -32.072 1.00 27.77 88 ASN A C 1
ATOM 710 O O . ASN A 1 88 ? 26.509 20.156 -31.577 1.00 27.77 88 ASN A O 1
ATOM 714 N N . GLU A 1 89 ? 27.966 18.591 -32.040 1.00 29.42 89 GLU A N 1
ATOM 715 C CA . GLU A 1 89 ? 28.634 17.409 -32.636 1.00 29.42 89 GLU A CA 1
ATOM 716 C C . GLU A 1 89 ? 30.036 17.205 -31.988 1.00 29.42 89 GLU A C 1
ATOM 718 O O . GLU A 1 89 ? 30.598 18.185 -31.516 1.00 29.42 89 GLU A O 1
ATOM 723 N N . GLU A 1 90 ? 30.593 15.975 -32.035 1.00 25.31 90 GLU A N 1
ATOM 724 C CA . GLU A 1 90 ? 32.035 15.595 -31.870 1.00 25.31 90 GLU A CA 1
ATOM 725 C C . GLU A 1 90 ? 32.777 15.982 -30.536 1.00 25.31 90 GLU A C 1
ATOM 727 O O . GLU A 1 90 ? 32.445 16.954 -29.877 1.00 25.31 90 GLU A O 1
ATOM 732 N N . SER A 1 91 ? 33.801 15.286 -29.994 1.00 26.66 91 SER A N 1
ATOM 733 C CA . SER A 1 91 ? 34.710 14.248 -30.523 1.00 26.66 91 SER A CA 1
ATOM 734 C C . SER A 1 91 ? 35.495 13.443 -29.439 1.00 26.66 91 SER A C 1
ATOM 736 O O . SER A 1 91 ? 35.888 14.002 -28.421 1.00 26.66 91 SER A O 1
ATOM 738 N N . SER A 1 92 ? 35.873 12.190 -29.761 1.00 28.11 92 SER A N 1
ATOM 739 C CA . SER A 1 92 ? 37.139 11.462 -29.415 1.00 28.11 92 SER A CA 1
ATOM 740 C C . SER A 1 92 ? 37.611 11.106 -27.967 1.00 28.11 92 SER A C 1
ATOM 742 O O . SER A 1 92 ? 37.662 11.954 -27.087 1.00 28.11 92 SER A O 1
ATOM 744 N N . GLY A 1 93 ? 38.159 9.874 -27.804 1.00 24.64 93 GLY A N 1
ATOM 745 C CA . GLY A 1 93 ? 39.089 9.411 -26.726 1.00 24.64 93 GLY A CA 1
ATOM 746 C C . GLY A 1 93 ? 38.527 8.307 -25.789 1.00 24.64 93 GLY A C 1
ATOM 747 O O . GLY A 1 93 ? 37.603 8.591 -25.044 1.00 24.64 93 GLY A O 1
ATOM 748 N N . SER A 1 94 ? 38.874 7.002 -25.843 1.00 29.20 94 SER A N 1
ATOM 749 C CA . SER A 1 94 ? 40.143 6.261 -25.544 1.00 29.20 94 SER A CA 1
ATOM 750 C C . SER A 1 94 ? 40.715 6.445 -24.118 1.00 29.20 94 SER A C 1
ATOM 752 O O . SER A 1 94 ? 40.834 7.581 -23.686 1.00 29.20 94 SER A O 1
ATOM 754 N N . SER A 1 95 ? 41.181 5.422 -23.361 1.00 29.28 95 SER A N 1
ATOM 755 C CA . SER A 1 95 ? 41.251 3.944 -23.565 1.00 29.28 95 SER A CA 1
ATOM 756 C C . SER A 1 95 ? 41.824 3.172 -22.333 1.00 29.28 95 SER A C 1
ATOM 758 O O . SER A 1 95 ? 42.736 3.706 -21.711 1.00 29.28 95 SER A O 1
ATOM 760 N N . ALA A 1 96 ? 41.464 1.880 -22.131 1.00 26.16 96 ALA A N 1
ATOM 761 C CA . ALA A 1 96 ? 42.242 0.824 -21.397 1.00 26.16 96 ALA A CA 1
ATOM 762 C C . ALA A 1 96 ? 42.423 1.005 -19.843 1.00 26.16 96 ALA A C 1
ATOM 764 O O . ALA A 1 96 ? 42.027 2.045 -19.334 1.00 26.16 96 ALA A O 1
ATOM 765 N N . SER A 1 97 ? 42.980 0.124 -18.970 1.00 26.80 97 SER A N 1
ATOM 766 C CA . SER A 1 97 ? 43.261 -1.351 -18.834 1.00 26.80 97 SER A CA 1
ATOM 767 C C . SER A 1 97 ? 43.983 -1.615 -17.470 1.00 26.80 97 SER A C 1
ATOM 769 O O . SER A 1 97 ? 44.624 -0.680 -17.004 1.00 26.80 97 SER A O 1
ATOM 771 N N . ALA A 1 98 ? 44.103 -2.791 -16.812 1.00 27.14 98 ALA A N 1
ATOM 772 C CA . ALA A 1 98 ? 43.429 -4.114 -16.784 1.00 27.14 98 ALA A CA 1
ATOM 773 C C . ALA A 1 98 ? 44.024 -5.000 -15.625 1.00 27.14 98 ALA A C 1
ATOM 775 O O . ALA A 1 98 ? 45.111 -4.697 -15.139 1.00 27.14 98 ALA A O 1
ATOM 776 N N . GLY A 1 99 ? 43.377 -6.120 -15.233 1.00 24.09 99 GLY A N 1
ATOM 777 C CA . GLY A 1 99 ? 43.801 -7.060 -14.147 1.00 24.09 99 GLY A CA 1
ATOM 778 C C . GLY A 1 99 ? 43.196 -6.733 -12.760 1.00 24.09 99 GLY A C 1
ATOM 779 O O . GLY A 1 99 ? 42.824 -5.589 -12.540 1.00 24.09 99 GLY A O 1
ATOM 780 N N . GLY A 1 100 ? 43.005 -7.628 -11.772 1.00 22.97 100 GLY A N 1
ATOM 781 C CA . GLY A 1 100 ? 43.308 -9.067 -11.582 1.00 22.97 100 GLY A CA 1
ATOM 782 C C . GLY A 1 100 ? 43.920 -9.309 -10.176 1.00 22.97 100 GLY A C 1
ATOM 783 O O . GLY A 1 100 ? 44.788 -8.540 -9.790 1.00 22.97 100 GLY A O 1
ATOM 784 N N . GLY A 1 101 ? 43.566 -10.303 -9.343 1.00 23.38 101 GLY A N 1
ATOM 785 C CA . GLY A 1 101 ? 42.505 -11.327 -9.375 1.00 23.38 101 GLY A CA 1
ATOM 786 C C . GLY A 1 101 ? 42.571 -12.277 -8.144 1.00 23.38 101 GLY A C 1
ATOM 787 O O . GLY A 1 101 ? 43.516 -12.201 -7.373 1.00 23.38 101 GLY A O 1
ATOM 788 N N . VAL A 1 102 ? 41.589 -13.187 -8.011 1.00 26.20 102 VAL A N 1
ATOM 789 C CA . VAL A 1 102 ? 41.545 -14.426 -7.172 1.00 26.20 102 VAL A CA 1
ATOM 790 C C . VAL A 1 102 ? 41.863 -14.344 -5.655 1.00 26.20 102 VAL A C 1
ATOM 792 O O . VAL A 1 102 ? 43.023 -14.270 -5.273 1.00 26.20 102 VAL A O 1
ATOM 795 N N . GLN A 1 103 ? 40.863 -14.580 -4.785 1.00 25.06 103 GLN A N 1
ATOM 796 C CA . GLN A 1 103 ? 40.765 -15.764 -3.886 1.00 25.06 103 GLN A CA 1
ATOM 797 C C . GLN A 1 103 ? 39.553 -15.694 -2.928 1.00 25.06 103 GLN A C 1
ATOM 799 O O . GLN A 1 103 ? 39.002 -14.629 -2.675 1.00 25.06 103 GLN A O 1
ATOM 804 N N . VAL A 1 104 ? 39.135 -16.860 -2.416 1.00 28.25 104 VAL A N 1
ATOM 805 C CA . VAL A 1 104 ? 38.032 -17.063 -1.454 1.00 28.25 104 VAL A CA 1
ATOM 806 C C . VAL A 1 104 ? 38.529 -17.988 -0.339 1.00 28.25 104 VAL A C 1
ATOM 808 O O . VAL A 1 104 ? 39.231 -18.956 -0.637 1.00 28.25 104 VAL A O 1
ATOM 811 N N . PRO A 1 105 ? 38.125 -17.752 0.918 1.00 30.11 105 PRO A N 1
ATOM 812 C CA . PRO A 1 105 ? 37.720 -18.872 1.766 1.00 30.11 105 PRO A CA 1
ATOM 813 C C . PRO A 1 105 ? 36.348 -18.650 2.426 1.00 30.11 105 PRO A C 1
ATOM 815 O O . PRO A 1 105 ? 35.962 -17.539 2.779 1.00 30.11 105 PRO A O 1
ATOM 818 N N . THR A 1 106 ? 35.606 -19.744 2.590 1.00 35.47 106 THR A N 1
ATOM 819 C CA . THR A 1 106 ? 34.268 -19.780 3.195 1.00 35.47 106 THR A CA 1
ATOM 820 C C . THR A 1 106 ? 34.317 -19.646 4.717 1.00 35.47 106 THR A C 1
ATOM 822 O O . THR A 1 106 ? 35.045 -20.392 5.368 1.00 35.47 106 THR A O 1
ATOM 825 N N . VAL A 1 107 ? 33.436 -18.819 5.286 1.00 25.34 107 VAL A N 1
ATOM 826 C CA . VAL A 1 107 ? 32.872 -19.031 6.630 1.00 25.34 107 VAL A CA 1
ATOM 827 C C . VAL A 1 107 ? 31.357 -18.854 6.536 1.00 25.34 107 VAL A C 1
ATOM 829 O O . VAL A 1 107 ? 30.875 -17.940 5.871 1.00 25.34 107 VAL A O 1
ATOM 832 N N . SER A 1 108 ? 30.611 -19.764 7.154 1.00 42.69 108 SER A N 1
ATOM 833 C CA . SER A 1 108 ? 29.149 -19.758 7.216 1.00 42.69 108 SER A CA 1
ATOM 834 C C . SER A 1 108 ? 28.682 -19.265 8.584 1.00 42.69 108 SER A C 1
ATOM 836 O O . SER A 1 108 ? 28.965 -19.938 9.573 1.00 42.69 108 SER A O 1
ATOM 838 N N . GLU A 1 109 ? 27.927 -18.167 8.651 1.00 28.62 109 GLU A N 1
ATOM 839 C CA . GLU A 1 109 ? 27.277 -17.742 9.898 1.00 28.62 109 GLU A CA 1
ATOM 840 C C . GLU A 1 109 ? 25.944 -17.018 9.635 1.00 28.62 109 GLU A C 1
ATOM 842 O O . GLU A 1 109 ? 25.870 -16.035 8.898 1.00 28.62 109 GLU A O 1
ATOM 847 N N . GLU A 1 110 ? 24.866 -17.545 10.219 1.00 39.69 110 GLU A N 1
ATOM 848 C CA . GLU A 1 110 ? 23.475 -17.139 9.981 1.00 39.69 110 GLU A CA 1
ATOM 849 C C . GLU A 1 110 ? 22.982 -16.143 11.052 1.00 39.69 110 GLU A C 1
ATOM 851 O O . GLU A 1 110 ? 22.060 -16.436 11.807 1.00 39.69 110 GLU A O 1
ATOM 856 N N . SER A 1 111 ? 23.586 -14.950 11.149 1.00 43.19 111 SER A N 1
ATOM 857 C CA . SER A 1 111 ? 23.006 -13.842 11.941 1.00 43.19 111 SER A CA 1
ATOM 858 C C . SER A 1 111 ? 23.658 -12.476 11.675 1.00 43.19 111 SER A C 1
ATOM 860 O O . SER A 1 111 ? 24.689 -12.162 12.264 1.00 43.19 111 SER A O 1
ATOM 862 N N . ALA A 1 112 ? 23.034 -11.624 10.847 1.00 32.66 112 ALA A N 1
ATOM 863 C CA . ALA A 1 112 ? 23.406 -10.197 10.733 1.00 32.66 112 ALA A CA 1
ATOM 864 C C . ALA A 1 112 ? 22.316 -9.305 10.098 1.00 32.66 112 ALA A C 1
ATOM 866 O O . ALA A 1 112 ? 22.031 -8.211 10.586 1.00 32.66 112 ALA A O 1
ATOM 867 N N . TYR A 1 113 ? 21.697 -9.770 9.007 1.00 32.41 113 TYR A N 1
ATOM 868 C CA . TYR A 1 113 ? 20.998 -8.902 8.046 1.00 32.41 113 TYR A CA 1
ATOM 869 C C . TYR A 1 113 ? 19.728 -8.182 8.536 1.00 32.41 113 TYR A C 1
ATOM 871 O O . TYR A 1 113 ? 19.347 -7.188 7.924 1.00 32.41 113 TYR A O 1
ATOM 879 N N . GLU A 1 114 ? 19.082 -8.609 9.626 1.00 33.53 114 GLU A N 1
ATOM 880 C CA . GLU A 1 114 ? 17.871 -7.930 10.129 1.00 33.53 114 GLU A CA 1
ATOM 881 C C . GLU A 1 114 ? 18.148 -6.768 11.102 1.00 33.53 114 GLU A C 1
ATOM 883 O O . GLU A 1 114 ? 17.211 -6.050 11.448 1.00 33.53 114 GLU A O 1
ATOM 888 N N . LYS A 1 115 ? 19.404 -6.535 11.530 1.00 29.42 115 LYS A N 1
ATOM 889 C CA . LYS A 1 115 ? 19.711 -5.511 12.554 1.00 29.42 115 LYS A CA 1
ATOM 890 C C . LYS A 1 115 ? 20.372 -4.222 12.043 1.00 29.42 115 LYS A C 1
ATOM 892 O O . LYS A 1 115 ? 20.334 -3.219 12.740 1.00 29.42 115 LYS A O 1
ATOM 897 N N . ALA A 1 116 ? 20.941 -4.217 10.838 1.00 34.28 116 ALA A N 1
ATOM 898 C CA . ALA A 1 116 ? 21.779 -3.119 10.328 1.00 34.28 116 ALA A CA 1
ATOM 899 C C . ALA A 1 116 ? 21.038 -2.085 9.445 1.00 34.28 116 ALA A C 1
ATOM 901 O O . ALA A 1 116 ? 21.652 -1.462 8.583 1.00 34.28 116 ALA A O 1
ATOM 902 N N . LEU A 1 117 ? 19.714 -1.942 9.598 1.00 37.16 117 LEU A N 1
ATOM 903 C CA . LEU A 1 117 ? 18.860 -1.179 8.666 1.00 37.16 117 LEU A CA 1
ATOM 904 C C . LEU A 1 117 ? 18.115 0.015 9.299 1.00 37.16 117 LEU A C 1
ATOM 906 O O . LEU A 1 117 ? 17.295 0.628 8.622 1.00 37.16 117 LEU A O 1
ATOM 910 N N . TRP A 1 118 ? 18.363 0.330 10.579 1.00 36.84 118 TRP A N 1
ATOM 911 C CA . TRP A 1 118 ? 17.611 1.361 11.321 1.00 36.84 118 TRP A CA 1
ATOM 912 C C . TRP A 1 118 ? 18.409 2.169 12.362 1.00 36.84 118 TRP A C 1
ATOM 914 O O . TRP A 1 118 ? 17.810 3.017 13.020 1.00 36.84 118 TRP A O 1
ATOM 924 N N . GLU A 1 119 ? 19.715 1.940 12.525 1.00 35.84 119 GLU A N 1
ATOM 925 C CA . GLU A 1 119 ? 20.559 2.646 13.506 1.00 35.84 119 GLU A CA 1
ATOM 926 C C . GLU A 1 119 ? 21.831 3.189 12.818 1.00 35.84 119 GLU A C 1
ATOM 928 O O . GLU A 1 119 ? 22.393 2.528 11.945 1.00 35.84 119 GLU A O 1
ATOM 933 N N . ASP A 1 120 ? 22.210 4.416 13.191 1.00 38.44 120 ASP A N 1
ATOM 934 C CA . ASP A 1 120 ? 23.363 5.237 12.781 1.00 38.44 120 ASP A CA 1
ATOM 935 C C . ASP A 1 120 ? 23.713 5.379 11.281 1.00 38.44 120 ASP A C 1
ATOM 937 O O . ASP A 1 120 ? 24.485 4.619 10.689 1.00 38.44 120 ASP A O 1
ATOM 941 N N . ARG A 1 121 ? 23.292 6.521 10.715 1.00 31.45 121 ARG A N 1
ATOM 942 C CA . ARG A 1 121 ? 24.143 7.332 9.826 1.00 31.45 121 ARG A CA 1
ATOM 943 C C . ARG A 1 121 ? 24.135 8.790 10.286 1.00 31.45 121 ARG A C 1
ATOM 945 O O . ARG A 1 121 ? 23.079 9.333 10.596 1.00 31.45 121 ARG A O 1
ATOM 952 N N . ASP A 1 122 ? 25.323 9.380 10.314 1.00 30.22 122 ASP A N 1
ATOM 953 C CA . ASP A 1 122 ? 25.593 10.754 10.747 1.00 30.22 122 ASP A CA 1
ATOM 954 C C . ASP A 1 122 ? 25.046 11.767 9.710 1.00 30.22 122 ASP A C 1
ATOM 956 O O . ASP A 1 122 ? 25.332 11.600 8.517 1.00 30.22 122 ASP A O 1
ATOM 960 N N . PRO A 1 123 ? 24.226 12.768 10.091 1.00 35.97 123 PRO A N 1
ATOM 961 C CA . PRO A 1 123 ? 23.512 13.614 9.137 1.00 35.97 123 PRO A CA 1
ATOM 962 C C . PRO A 1 123 ? 24.296 14.882 8.749 1.00 35.97 123 PRO A C 1
ATOM 964 O O . PRO A 1 123 ? 23.907 15.992 9.108 1.00 35.97 123 PRO A O 1
ATOM 967 N N . GLU A 1 124 ? 25.355 14.739 7.946 1.00 34.47 124 GLU A N 1
ATOM 968 C CA . GLU A 1 124 ? 25.965 15.875 7.235 1.00 34.47 124 GLU A CA 1
ATOM 969 C C . GLU A 1 124 ? 25.923 15.714 5.703 1.00 34.47 124 GLU A C 1
ATOM 971 O O . GLU A 1 124 ? 26.143 14.637 5.152 1.00 34.47 124 GLU A O 1
ATOM 976 N N . LEU A 1 125 ? 25.695 16.847 5.024 1.00 30.86 125 LEU A N 1
ATOM 977 C CA . LEU A 1 125 ? 25.773 17.066 3.571 1.00 30.86 125 LEU A CA 1
ATOM 978 C C . LEU A 1 125 ? 24.708 16.401 2.671 1.00 30.86 125 LEU A C 1
ATOM 980 O O . LEU A 1 125 ? 25.032 15.677 1.733 1.00 30.86 125 LEU A O 1
ATOM 984 N N . LEU A 1 126 ? 23.466 16.881 2.785 1.00 26.97 126 LEU A N 1
ATOM 985 C CA . LEU A 1 126 ? 22.898 17.683 1.687 1.00 26.97 126 LEU A CA 1
ATOM 986 C C . LEU A 1 126 ? 22.249 18.948 2.268 1.00 26.97 126 LEU A C 1
ATOM 988 O O . LEU A 1 126 ? 21.498 18.874 3.235 1.00 26.97 126 LEU A O 1
ATOM 992 N N . ASN A 1 127 ? 22.586 20.112 1.710 1.00 29.81 127 ASN A N 1
ATOM 993 C CA . ASN A 1 127 ? 22.198 21.420 2.244 1.00 29.81 127 ASN A CA 1
ATOM 994 C C . ASN A 1 127 ? 21.085 22.046 1.391 1.00 29.81 127 ASN A C 1
ATOM 996 O O . ASN A 1 127 ? 21.376 22.682 0.375 1.00 29.81 127 ASN A O 1
ATOM 1000 N N . TYR A 1 128 ? 19.836 21.876 1.822 1.00 29.08 128 TYR A N 1
ATOM 1001 C CA . TYR A 1 128 ? 18.653 22.496 1.223 1.00 29.08 128 TYR A CA 1
ATOM 1002 C C . TYR A 1 128 ? 18.283 23.781 1.980 1.00 29.08 128 TYR A C 1
ATOM 1004 O O . TYR A 1 128 ? 18.333 23.817 3.207 1.00 29.08 128 TYR A O 1
ATOM 1012 N N . ASN A 1 129 ? 17.943 24.850 1.252 1.00 31.80 129 ASN A N 1
ATOM 1013 C CA . ASN A 1 129 ? 1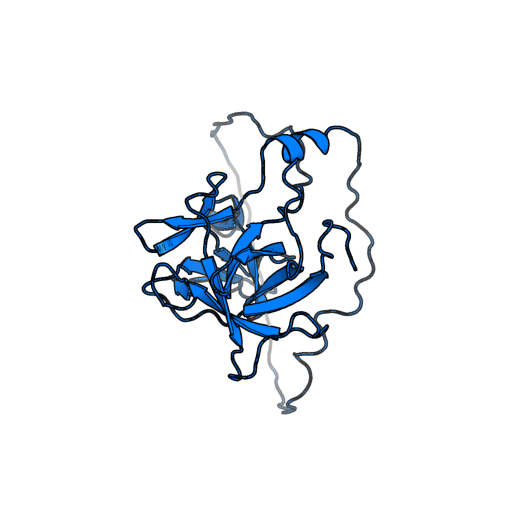7.579 26.144 1.838 1.00 31.80 129 ASN A CA 1
ATOM 1014 C C . ASN A 1 129 ? 16.052 26.308 1.866 1.00 31.80 129 ASN A C 1
ATOM 1016 O O . ASN A 1 129 ? 15.433 26.505 0.822 1.00 31.80 129 ASN A O 1
ATOM 1020 N N . GLU A 1 130 ? 15.457 26.299 3.056 1.00 39.28 130 GLU A N 1
ATOM 1021 C CA . GLU A 1 130 ? 14.045 26.642 3.258 1.00 39.28 130 GLU A CA 1
ATOM 1022 C C . GLU A 1 130 ? 13.777 28.133 2.974 1.00 39.28 130 GLU A C 1
ATOM 1024 O O . GLU A 1 130 ? 14.463 28.998 3.522 1.00 39.28 130 GLU A O 1
ATOM 1029 N N . THR A 1 131 ? 12.721 28.469 2.221 1.00 28.83 131 THR A N 1
ATOM 1030 C CA . THR A 1 131 ? 11.934 29.703 2.445 1.00 28.83 131 THR A CA 1
ATOM 1031 C C . THR A 1 131 ? 10.502 29.555 1.896 1.00 28.83 131 THR A C 1
ATOM 1033 O O . THR A 1 131 ? 10.322 29.354 0.702 1.00 28.83 131 THR A O 1
ATOM 1036 N N . ASP A 1 132 ? 9.511 29.669 2.791 1.00 29.95 132 ASP A N 1
ATOM 1037 C CA . ASP A 1 132 ? 8.072 29.993 2.619 1.00 29.95 132 ASP A CA 1
ATOM 1038 C C . ASP A 1 132 ? 7.489 30.140 1.180 1.00 29.95 132 ASP A C 1
ATOM 1040 O O . ASP A 1 132 ? 7.970 30.930 0.377 1.00 29.95 132 ASP A O 1
ATOM 1044 N N . ALA A 1 133 ? 6.321 29.584 0.810 1.00 28.61 133 ALA A N 1
ATOM 1045 C CA . ALA A 1 133 ? 5.069 29.623 1.576 1.00 28.61 133 ALA A CA 1
ATOM 1046 C C . ALA A 1 133 ? 3.918 28.783 0.955 1.00 28.61 133 ALA A C 1
ATOM 1048 O O . ALA A 1 133 ? 3.472 29.101 -0.148 1.00 28.61 133 ALA A O 1
ATOM 1049 N N . SER A 1 134 ? 3.316 27.844 1.713 1.00 31.00 134 SER A N 1
ATOM 1050 C CA . SER A 1 134 ? 1.844 27.586 1.815 1.00 31.00 134 SER A CA 1
ATOM 1051 C C . SER A 1 134 ? 1.463 26.132 2.163 1.00 31.00 134 SER A C 1
ATOM 1053 O O . SER A 1 134 ? 0.709 25.481 1.440 1.00 31.00 134 SER A O 1
ATOM 1055 N N . SER A 1 135 ? 1.816 25.657 3.360 1.00 33.94 135 SER A N 1
ATOM 1056 C CA . SER A 1 135 ? 1.233 24.425 3.942 1.00 33.94 135 SER A CA 1
ATOM 1057 C C . SER A 1 135 ? -0.310 24.449 4.042 1.00 33.94 135 SER A C 1
ATOM 1059 O O . SER A 1 135 ? -0.967 23.412 4.123 1.00 33.94 135 SER A O 1
ATOM 1061 N N . LEU A 1 136 ? -0.916 25.641 3.972 1.00 30.53 136 LEU A N 1
ATOM 1062 C CA . LEU A 1 136 ? -2.365 25.855 3.919 1.00 30.53 136 LEU A CA 1
ATOM 1063 C C . LEU A 1 136 ? -3.007 25.582 2.539 1.00 30.53 136 LEU A C 1
ATOM 1065 O O . LEU A 1 136 ? -4.234 25.649 2.428 1.00 30.53 136 LEU A O 1
ATOM 1069 N N . ALA A 1 137 ? -2.219 25.332 1.486 1.00 33.00 137 ALA A N 1
ATOM 1070 C CA . ALA A 1 137 ? -2.725 25.045 0.141 1.00 33.00 137 ALA A CA 1
ATOM 1071 C C . ALA A 1 137 ? -3.134 23.571 -0.012 1.00 33.00 137 ALA A C 1
ATOM 1073 O O . ALA A 1 137 ? -4.275 23.297 -0.389 1.00 33.00 137 ALA A O 1
ATOM 1074 N N . ASP A 1 138 ? -2.271 22.624 0.368 1.00 39.34 138 ASP A N 1
ATOM 1075 C CA . ASP A 1 138 ? -2.592 21.190 0.310 1.00 39.34 138 ASP A CA 1
ATOM 1076 C C . ASP A 1 138 ? -3.757 20.807 1.228 1.00 39.34 138 ASP A C 1
ATOM 1078 O O . ASP A 1 138 ? -4.630 20.029 0.835 1.00 39.34 138 ASP A O 1
ATOM 1082 N N . LEU A 1 139 ? -3.862 21.450 2.397 1.00 37.00 139 LEU A N 1
ATOM 1083 C CA . LEU A 1 139 ? -5.016 21.320 3.296 1.00 37.00 139 LEU A CA 1
ATOM 1084 C C . LEU A 1 139 ? -6.358 21.701 2.638 1.00 37.00 139 LEU A C 1
ATOM 1086 O O . LEU A 1 139 ? -7.396 21.179 3.041 1.00 37.00 139 LEU A O 1
ATOM 1090 N N . LYS A 1 140 ? -6.369 22.564 1.609 1.00 41.34 140 LYS A N 1
ATOM 1091 C CA . LYS A 1 140 ? -7.585 22.892 0.836 1.00 41.34 140 LYS A CA 1
ATOM 1092 C C . LYS A 1 140 ? -7.887 21.887 -0.274 1.00 41.34 140 LYS A C 1
ATOM 1094 O O . LYS A 1 140 ? -9.038 21.786 -0.691 1.00 41.34 140 LYS A O 1
ATOM 1099 N N . ALA A 1 141 ? -6.882 21.169 -0.772 1.00 53.47 141 ALA A N 1
ATOM 1100 C CA . ALA A 1 141 ? -7.025 20.247 -1.899 1.00 53.47 141 ALA A CA 1
ATOM 1101 C C . ALA A 1 141 ? -7.560 18.856 -1.490 1.00 53.47 141 ALA A C 1
ATOM 1103 O O . ALA A 1 141 ? -7.835 18.017 -2.353 1.00 53.47 141 ALA A O 1
ATOM 1104 N N . GLY A 1 142 ? -7.718 18.616 -0.184 1.00 65.44 142 GLY A N 1
ATOM 1105 C CA . GLY A 1 142 ? -8.234 17.373 0.388 1.00 65.44 142 GLY A CA 1
ATOM 1106 C C . GLY A 1 142 ? -7.222 16.216 0.378 1.00 65.44 142 GLY A C 1
ATOM 1107 O O . GLY A 1 142 ? -6.184 16.297 -0.285 1.00 65.44 142 GLY A O 1
ATOM 1108 N N . PRO A 1 143 ? -7.507 15.127 1.114 1.00 79.81 143 PRO A N 1
ATOM 1109 C CA . PRO A 1 143 ? -6.639 13.954 1.165 1.00 79.81 143 PRO A CA 1
ATOM 1110 C C . PRO A 1 143 ? -6.497 13.278 -0.204 1.00 79.81 143 PRO A C 1
ATOM 1112 O O . PRO A 1 143 ? -7.429 13.245 -1.012 1.00 79.81 143 PRO A O 1
ATOM 1115 N N . VAL A 1 144 ? -5.323 12.692 -0.437 1.00 88.12 144 VAL A N 1
ATOM 1116 C CA . VAL A 1 144 ? -5.054 11.834 -1.594 1.00 88.12 144 VAL A CA 1
ATOM 1117 C C . VAL A 1 144 ? -5.221 10.383 -1.157 1.00 88.12 144 VAL A C 1
ATOM 1119 O O . VAL A 1 144 ? -4.474 9.887 -0.320 1.00 88.12 144 VAL A O 1
ATOM 1122 N N . TYR A 1 145 ? -6.213 9.702 -1.711 1.00 90.31 145 TYR A N 1
ATOM 1123 C CA . TYR A 1 145 ? -6.522 8.306 -1.425 1.00 90.31 145 TYR A CA 1
ATOM 1124 C C . TYR A 1 145 ? -5.692 7.362 -2.295 1.00 90.31 145 TYR A C 1
ATOM 1126 O O . TYR A 1 145 ? -5.401 7.675 -3.453 1.00 90.31 145 TYR A O 1
ATOM 1134 N N . LEU A 1 146 ? -5.385 6.177 -1.762 1.00 93.25 146 LEU A N 1
ATOM 1135 C CA . LEU A 1 146 ? -5.156 5.008 -2.611 1.00 93.25 146 LEU A CA 1
ATOM 1136 C C . LEU A 1 146 ? -6.501 4.574 -3.203 1.00 93.25 146 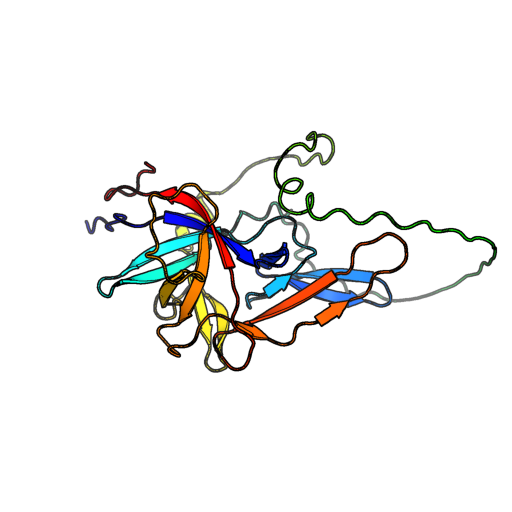LEU A C 1
ATOM 1138 O O . LEU A 1 146 ? -7.529 4.722 -2.550 1.00 93.25 146 LEU A O 1
ATOM 1142 N N . ALA A 1 147 ? -6.506 4.019 -4.407 1.00 90.88 147 ALA A N 1
ATOM 1143 C CA . ALA A 1 147 ? -7.685 3.506 -5.102 1.00 90.88 147 ALA A CA 1
ATOM 1144 C C . ALA A 1 147 ? -7.308 2.316 -5.993 1.00 90.88 147 ALA A C 1
ATOM 1146 O O . ALA A 1 147 ? -6.128 2.110 -6.271 1.00 90.88 147 ALA A O 1
ATOM 1147 N N . VAL A 1 148 ? -8.300 1.547 -6.453 1.00 91.50 148 VAL A N 1
ATOM 1148 C CA . VAL A 1 148 ? -8.111 0.449 -7.420 1.00 91.50 148 VAL A CA 1
ATOM 1149 C C . VAL A 1 148 ? -8.918 0.740 -8.680 1.00 91.50 148 VAL A C 1
ATOM 1151 O O . VAL A 1 148 ? -10.147 0.863 -8.607 1.00 91.50 148 VAL A O 1
ATOM 1154 N N . ASN A 1 149 ? -8.248 0.821 -9.833 1.00 90.31 149 ASN A N 1
ATOM 1155 C CA . ASN A 1 149 ? -8.922 1.032 -11.116 1.00 90.31 149 ASN A CA 1
ATOM 1156 C C . ASN A 1 149 ? -9.567 -0.266 -11.654 1.00 90.31 149 ASN A C 1
ATOM 1158 O O . ASN A 1 149 ? -9.561 -1.313 -11.009 1.00 90.31 149 ASN A O 1
ATOM 1162 N N . GLU A 1 150 ? -10.173 -0.211 -12.841 1.00 88.00 150 GLU A N 1
ATOM 1163 C CA . GLU A 1 150 ? -10.869 -1.372 -13.420 1.00 88.00 150 GLU A CA 1
ATOM 1164 C C . GLU A 1 150 ? -9.940 -2.536 -13.795 1.00 88.00 150 GLU A C 1
ATOM 1166 O O . GLU A 1 150 ? -10.378 -3.683 -13.776 1.00 88.00 150 GLU A O 1
ATOM 1171 N N . GLY A 1 151 ? -8.661 -2.255 -14.060 1.00 89.38 151 GLY A N 1
ATOM 1172 C CA . GLY A 1 151 ? -7.622 -3.252 -14.325 1.00 89.38 151 GLY A CA 1
ATOM 1173 C C . GLY A 1 151 ? -6.864 -3.727 -13.081 1.00 89.38 151 GLY A C 1
ATOM 1174 O O . GLY A 1 151 ? -5.771 -4.257 -13.236 1.00 89.38 151 GLY A O 1
ATOM 1175 N N . GLY A 1 152 ? -7.383 -3.483 -11.871 1.00 91.31 152 GLY A N 1
ATOM 1176 C CA . GLY A 1 152 ? -6.774 -3.923 -10.605 1.00 91.31 152 GLY A CA 1
ATOM 1177 C C . GLY A 1 152 ? -5.581 -3.090 -10.121 1.00 91.31 152 GLY A C 1
ATOM 1178 O O . GLY A 1 152 ? -5.052 -3.344 -9.042 1.00 91.31 152 GLY A O 1
ATOM 1179 N N . TRP A 1 153 ? -5.156 -2.065 -10.863 1.00 95.12 153 TRP A N 1
ATOM 1180 C CA . TRP A 1 153 ? -3.971 -1.276 -10.515 1.00 95.12 153 TRP A CA 1
ATOM 1181 C C . TRP A 1 153 ? -4.235 -0.334 -9.342 1.00 95.12 153 TRP A C 1
ATOM 1183 O O . TRP A 1 153 ? -5.222 0.412 -9.346 1.00 95.12 153 T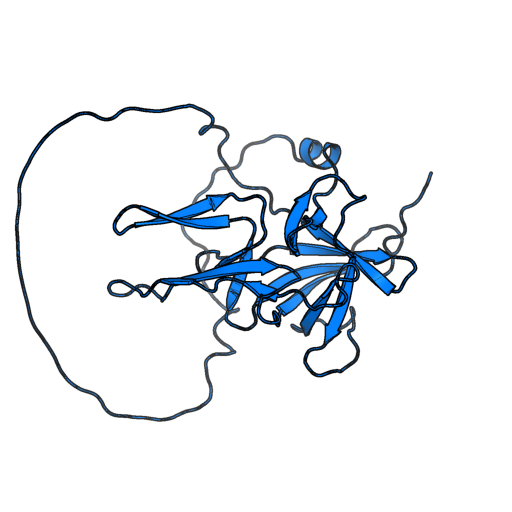RP A O 1
ATOM 1193 N N . VAL A 1 154 ? -3.315 -0.316 -8.372 1.00 95.69 154 VAL A N 1
ATOM 1194 C CA . VAL A 1 154 ? -3.378 0.606 -7.233 1.00 95.69 154 VAL A CA 1
ATOM 1195 C C . VAL A 1 154 ? -2.878 1.980 -7.672 1.00 95.69 154 VAL A C 1
ATOM 1197 O O . VAL A 1 154 ? -1.758 2.103 -8.166 1.00 95.69 154 VAL A O 1
ATOM 1200 N N . HIS A 1 155 ? -3.688 3.023 -7.498 1.00 92.81 155 HIS A N 1
ATOM 1201 C CA . HIS A 1 155 ? -3.380 4.385 -7.947 1.00 92.81 155 HIS A CA 1
ATOM 1202 C C . HIS A 1 155 ? -3.728 5.455 -6.909 1.00 92.81 155 HIS A C 1
ATOM 1204 O O . HIS A 1 155 ? -4.473 5.193 -5.965 1.00 92.81 155 HIS A O 1
ATOM 1210 N N . ARG A 1 156 ? -3.207 6.674 -7.093 1.00 90.44 156 ARG A N 1
ATOM 1211 C CA . ARG A 1 156 ? -3.608 7.857 -6.313 1.00 90.44 156 ARG A CA 1
ATOM 1212 C C . ARG A 1 156 ? -4.878 8.501 -6.878 1.00 90.44 156 ARG A C 1
ATOM 1214 O O . ARG A 1 156 ? -5.083 8.525 -8.091 1.00 90.44 156 ARG A O 1
ATOM 1221 N N . THR A 1 157 ? -5.731 9.051 -6.015 1.00 84.94 157 THR A N 1
ATOM 1222 C CA . THR A 1 157 ? -6.917 9.832 -6.413 1.00 84.94 157 THR A CA 1
ATOM 1223 C C . THR A 1 157 ? -7.308 10.864 -5.355 1.00 84.94 157 THR A C 1
ATOM 1225 O O . THR A 1 157 ? -7.059 10.665 -4.172 1.00 84.94 157 THR A O 1
ATOM 1228 N N . ARG A 1 158 ? -7.975 11.956 -5.752 1.00 85.25 158 ARG A N 1
ATOM 1229 C CA . ARG A 1 158 ? -8.665 12.874 -4.817 1.00 85.25 158 ARG A CA 1
ATOM 1230 C C . ARG A 1 158 ? -10.159 12.541 -4.647 1.00 85.25 158 ARG A C 1
ATOM 1232 O O . ARG A 1 158 ? -10.833 13.145 -3.820 1.00 85.25 158 ARG A O 1
ATOM 1239 N N . ASN A 1 159 ? -10.693 11.572 -5.399 1.00 81.00 159 ASN A N 1
ATOM 1240 C CA . ASN A 1 159 ? -12.080 11.122 -5.253 1.00 81.00 159 ASN A CA 1
ATOM 1241 C C . ASN A 1 159 ? -12.191 10.044 -4.161 1.00 81.00 159 ASN A C 1
ATOM 1243 O O . ASN A 1 159 ? -11.947 8.867 -4.423 1.00 81.00 159 ASN A O 1
ATOM 1247 N N . GLY A 1 160 ? -12.611 10.440 -2.956 1.00 80.25 160 GLY A N 1
ATOM 1248 C CA . GLY A 1 160 ? -12.817 9.521 -1.828 1.00 80.25 160 GLY A CA 1
ATOM 1249 C C . GLY A 1 160 ? -13.867 8.428 -2.072 1.00 80.25 160 GLY A C 1
ATOM 1250 O O . GLY A 1 160 ? -13.797 7.376 -1.448 1.00 80.25 160 GLY A O 1
ATOM 1251 N N . GLY A 1 161 ? -14.782 8.613 -3.033 1.00 79.94 161 GLY A N 1
ATOM 1252 C CA . GLY A 1 161 ? -15.727 7.573 -3.461 1.00 79.94 161 GLY A CA 1
ATOM 1253 C C . GLY A 1 161 ? -15.090 6.409 -4.234 1.00 79.94 161 GLY A C 1
ATOM 1254 O O . GLY A 1 161 ? -15.784 5.449 -4.552 1.00 79.94 161 GLY A O 1
ATOM 1255 N N . LEU A 1 162 ? -13.789 6.485 -4.542 1.00 83.00 162 LEU A N 1
ATOM 1256 C CA . LEU A 1 162 ? -13.000 5.421 -5.177 1.00 83.00 162 LEU A CA 1
ATOM 1257 C C . LEU A 1 162 ? -11.917 4.844 -4.246 1.00 83.00 162 LEU A C 1
ATOM 1259 O O . LEU A 1 162 ? -11.074 4.073 -4.704 1.00 83.00 162 LEU A O 1
ATOM 1263 N N . ALA A 1 163 ? -11.895 5.241 -2.969 1.00 86.44 163 ALA A N 1
ATOM 1264 C CA . ALA A 1 163 ? -10.809 4.900 -2.059 1.00 86.44 163 ALA A CA 1
ATOM 1265 C C . ALA A 1 163 ? -10.662 3.381 -1.836 1.00 86.44 163 ALA A C 1
ATOM 1267 O O . ALA A 1 163 ? -11.641 2.640 -1.747 1.00 86.44 163 ALA A O 1
ATOM 1268 N N . TYR A 1 164 ? -9.417 2.923 -1.714 1.00 83.12 164 TYR A N 1
ATOM 1269 C CA . TYR A 1 164 ? -9.059 1.545 -1.404 1.00 83.12 164 TYR A CA 1
ATOM 1270 C C . TYR A 1 164 ? -9.529 1.226 0.016 1.00 83.12 164 TYR A C 1
ATOM 1272 O O . TYR A 1 164 ? -9.078 1.846 0.982 1.00 83.12 164 TYR A O 1
ATOM 1280 N N . LEU A 1 165 ? -10.411 0.233 0.128 1.00 91.62 165 LEU A N 1
ATOM 1281 C CA . LEU A 1 165 ? -10.908 -0.289 1.397 1.00 91.62 165 LEU A CA 1
ATOM 1282 C C . LEU A 1 165 ? -10.146 -1.577 1.725 1.00 91.62 165 LEU A C 1
ATOM 1284 O O . LEU A 1 165 ? -10.279 -2.582 1.021 1.00 91.62 165 LEU A O 1
ATOM 1288 N N . ALA A 1 166 ? -9.306 -1.513 2.759 1.00 95.00 166 ALA A N 1
ATOM 1289 C CA . ALA A 1 166 ? -8.364 -2.562 3.131 1.00 95.00 166 ALA A CA 1
ATOM 1290 C C . ALA A 1 166 ? -8.729 -3.235 4.459 1.00 95.00 166 ALA A C 1
ATOM 1292 O O . ALA A 1 166 ? -8.779 -2.573 5.494 1.00 95.00 166 ALA A O 1
ATOM 1293 N N . THR A 1 167 ? -8.868 -4.559 4.475 1.00 95.94 167 THR A N 1
ATOM 1294 C CA . THR A 1 167 ? -8.758 -5.331 5.724 1.00 95.94 167 THR A CA 1
ATOM 1295 C C . THR A 1 167 ? -7.288 -5.669 5.965 1.00 95.94 167 THR A C 1
ATOM 1297 O O . THR A 1 167 ? -6.612 -6.176 5.069 1.00 95.94 167 THR A O 1
ATOM 1300 N N . ILE A 1 168 ? -6.780 -5.406 7.169 1.00 96.62 168 ILE A N 1
ATOM 1301 C CA . ILE A 1 168 ? -5.411 -5.772 7.553 1.00 96.62 168 ILE A CA 1
ATOM 1302 C C . ILE A 1 168 ? -5.418 -7.223 8.036 1.00 96.62 168 ILE A C 1
ATOM 1304 O O . ILE A 1 168 ? -6.176 -7.572 8.937 1.00 96.62 168 ILE A O 1
ATOM 1308 N N . VAL A 1 169 ? -4.577 -8.070 7.443 1.00 96.56 169 VAL A N 1
ATOM 1309 C CA . VAL A 1 169 ? -4.452 -9.490 7.808 1.00 96.56 169 VAL A CA 1
ATOM 1310 C C . VAL A 1 169 ? -2.998 -9.778 8.160 1.00 96.56 169 VAL A C 1
ATOM 1312 O O . VAL A 1 169 ? -2.120 -9.587 7.321 1.00 96.56 169 VAL A O 1
ATOM 1315 N N . MET A 1 170 ? -2.713 -10.240 9.378 1.00 97.19 170 MET A N 1
ATOM 1316 C CA . MET A 1 170 ? -1.339 -10.575 9.769 1.00 97.19 170 MET A CA 1
ATOM 1317 C C . MET A 1 170 ? -0.811 -11.774 8.971 1.00 97.19 170 MET A C 1
ATOM 1319 O O . MET A 1 170 ? -1.505 -12.775 8.782 1.00 97.19 170 MET A O 1
ATOM 1323 N N . ALA A 1 171 ? 0.446 -11.704 8.536 1.00 95.81 171 ALA A N 1
ATOM 1324 C CA . ALA A 1 171 ? 1.078 -12.754 7.738 1.00 95.81 171 ALA A CA 1
ATOM 1325 C C . ALA A 1 171 ? 1.337 -14.051 8.532 1.00 95.81 171 ALA A C 1
ATOM 1327 O O . ALA A 1 171 ? 1.415 -15.128 7.941 1.00 95.81 171 ALA A O 1
ATOM 1328 N N . ASP A 1 172 ? 1.430 -13.953 9.861 1.00 94.12 172 ASP A N 1
ATOM 1329 C CA . ASP A 1 172 ? 1.526 -15.075 10.806 1.00 94.12 172 ASP A CA 1
ATOM 1330 C C . ASP A 1 172 ? 0.153 -15.630 11.248 1.00 94.12 172 ASP A C 1
ATOM 1332 O O . ASP A 1 172 ? 0.102 -16.639 11.950 1.00 94.12 172 ASP A O 1
ATOM 1336 N N . LYS A 1 173 ? -0.952 -15.018 10.789 1.00 92.50 173 LYS A N 1
ATOM 1337 C CA . LYS A 1 173 ? -2.349 -15.305 11.176 1.00 92.50 173 LYS A CA 1
ATOM 1338 C C . LYS A 1 173 ? -2.704 -14.970 12.636 1.00 92.50 173 LYS A C 1
ATOM 1340 O O . LYS A 1 173 ? -3.725 -15.452 13.121 1.00 92.50 173 LYS A O 1
ATOM 1345 N N . SER A 1 174 ? -1.903 -14.158 13.327 1.00 93.19 174 SER A N 1
ATOM 1346 C CA . SER A 1 174 ? -2.295 -13.537 14.599 1.00 93.19 174 SER A CA 1
ATOM 1347 C C . SER A 1 174 ? -3.306 -12.401 14.389 1.00 93.19 174 SER A C 1
ATOM 1349 O O . SER A 1 174 ? -3.519 -11.934 13.268 1.00 93.19 174 SER A O 1
ATOM 1351 N N . ASP A 1 175 ? -3.920 -11.918 15.468 1.00 93.56 175 ASP A N 1
ATOM 1352 C CA . ASP A 1 175 ? -4.730 -10.700 15.407 1.00 93.56 175 ASP A CA 1
ATOM 1353 C C . ASP A 1 175 ? -3.835 -9.465 15.211 1.00 93.56 175 ASP A C 1
ATOM 1355 O O . ASP A 1 175 ? -2.806 -9.311 15.883 1.00 93.56 175 ASP A O 1
ATOM 1359 N N . PHE A 1 176 ? -4.236 -8.572 14.301 1.00 94.50 176 PHE A N 1
ATOM 1360 C CA . PHE A 1 176 ? -3.618 -7.254 14.134 1.00 94.50 176 PHE A CA 1
ATOM 1361 C C . PHE A 1 176 ? -3.912 -6.369 15.352 1.00 94.50 176 PHE A C 1
ATOM 1363 O O . PHE A 1 176 ? -4.991 -6.440 15.940 1.00 94.50 176 PHE A O 1
ATOM 1370 N N . SER A 1 177 ? -2.967 -5.504 15.728 1.00 93.12 177 SER A N 1
ATOM 1371 C CA . SER A 1 177 ? -3.175 -4.564 16.829 1.00 93.12 177 SER A CA 1
ATOM 1372 C C . SER A 1 177 ? -2.479 -3.229 16.588 1.00 93.12 177 SER A C 1
ATOM 1374 O O . SER A 1 177 ? -1.268 -3.171 16.372 1.00 93.12 177 SER A O 1
ATOM 1376 N N . ILE A 1 178 ? -3.248 -2.144 16.704 1.00 93.75 178 ILE A N 1
ATOM 1377 C CA . ILE A 1 178 ? -2.756 -0.757 16.645 1.00 93.75 178 ILE A CA 1
ATOM 1378 C C . ILE A 1 178 ? -1.802 -0.461 17.824 1.00 93.75 178 ILE A C 1
ATOM 1380 O O . ILE A 1 178 ? -0.917 0.392 17.735 1.00 93.75 178 ILE A O 1
ATOM 1384 N N . GLU A 1 179 ? -1.924 -1.222 18.918 1.00 92.31 179 GLU A N 1
ATOM 1385 C CA . GLU A 1 179 ? -1.132 -1.039 20.134 1.00 92.31 179 GLU A CA 1
ATOM 1386 C C . GLU A 1 179 ? 0.303 -1.577 20.044 1.00 92.31 179 GLU A C 1
ATOM 1388 O O . GLU A 1 179 ? 1.168 -1.132 20.807 1.00 92.31 179 GLU A O 1
ATOM 1393 N N . ARG A 1 180 ? 0.610 -2.459 19.081 1.00 89.88 180 ARG A N 1
ATOM 1394 C CA . ARG A 1 180 ? 1.985 -2.932 18.851 1.00 89.88 180 ARG A CA 1
ATOM 1395 C C . ARG A 1 180 ? 2.844 -1.796 18.275 1.00 89.88 180 ARG A C 1
ATOM 1397 O O . ARG A 1 180 ? 2.483 -1.177 17.279 1.00 89.88 180 ARG A O 1
ATOM 1404 N N . LYS A 1 181 ? 3.996 -1.531 18.906 1.00 87.62 181 LYS A N 1
ATOM 1405 C CA . LYS A 1 181 ? 5.002 -0.545 18.445 1.00 87.62 181 LYS A CA 1
ATOM 1406 C C . LYS A 1 181 ? 6.019 -1.129 17.453 1.00 87.62 181 LYS A C 1
ATOM 1408 O O . LYS A 1 181 ? 6.747 -0.389 16.799 1.00 87.62 181 LYS A O 1
ATOM 1413 N N . GLU A 1 182 ? 6.086 -2.453 17.377 1.00 92.50 182 GLU A N 1
ATOM 1414 C CA . GLU A 1 182 ? 6.983 -3.211 16.503 1.00 92.50 182 GLU A CA 1
ATOM 1415 C C . GLU A 1 182 ? 6.479 -3.237 15.050 1.00 92.50 182 GLU A C 1
ATOM 1417 O O . GLU A 1 182 ? 5.313 -2.953 14.769 1.00 92.50 182 GLU A O 1
ATOM 1422 N N . ILE A 1 183 ? 7.361 -3.598 14.112 1.00 95.31 183 ILE A N 1
ATOM 1423 C CA . ILE A 1 183 ? 7.003 -3.737 12.695 1.00 95.31 183 ILE A CA 1
ATOM 1424 C C . ILE A 1 183 ? 6.116 -4.974 12.519 1.00 95.31 183 ILE A C 1
ATOM 1426 O O . ILE A 1 183 ? 6.559 -6.105 12.711 1.00 95.31 183 ILE A O 1
ATOM 1430 N N . GLN A 1 184 ? 4.872 -4.766 12.096 1.00 96.62 184 GLN A N 1
ATOM 1431 C CA . GLN A 1 184 ? 3.915 -5.839 11.841 1.00 96.62 184 GLN A CA 1
ATOM 1432 C C . GLN A 1 184 ? 4.024 -6.308 10.385 1.00 96.62 184 GLN A C 1
ATOM 1434 O O . GLN A 1 184 ? 4.059 -5.496 9.459 1.00 96.62 184 GLN A O 1
ATOM 1439 N N . ARG A 1 185 ? 4.084 -7.627 10.168 1.00 97.88 185 ARG A N 1
ATOM 1440 C CA . ARG A 1 185 ? 4.087 -8.233 8.826 1.00 97.88 185 ARG A CA 1
ATOM 1441 C C . ARG A 1 185 ? 2.652 -8.545 8.420 1.00 97.88 185 ARG A C 1
ATOM 1443 O O . ARG A 1 185 ? 2.022 -9.398 9.042 1.00 97.88 185 ARG A O 1
ATOM 1450 N N . VAL A 1 186 ? 2.138 -7.863 7.399 1.00 97.94 186 VAL A N 1
ATOM 1451 C CA . VAL A 1 186 ? 0.711 -7.878 7.034 1.00 97.94 186 VAL A CA 1
ATOM 1452 C C . VAL A 1 186 ? 0.485 -8.055 5.535 1.00 97.94 186 VAL A C 1
ATOM 1454 O O . VAL A 1 186 ? 1.348 -7.739 4.720 1.00 97.94 186 VAL A O 1
ATOM 1457 N N . TYR A 1 187 ? -0.716 -8.492 5.177 1.00 97.94 187 TYR A N 1
ATOM 1458 C CA . TYR A 1 187 ? -1.327 -8.273 3.871 1.00 97.94 187 TYR A CA 1
ATOM 1459 C C . TYR A 1 187 ? -2.397 -7.180 3.999 1.00 97.94 187 TYR A C 1
ATOM 1461 O O . TYR A 1 187 ? -3.123 -7.132 4.996 1.00 97.94 187 TYR A O 1
ATOM 1469 N N . LEU A 1 188 ? -2.527 -6.328 2.979 1.00 97.12 188 LEU A N 1
ATOM 1470 C CA . LEU A 1 188 ? -3.645 -5.387 2.851 1.00 97.12 188 LEU A CA 1
ATOM 1471 C C . LEU A 1 188 ? -4.668 -5.958 1.874 1.00 97.12 188 LEU A C 1
ATOM 1473 O O . LEU A 1 188 ? -4.502 -5.872 0.657 1.00 97.12 188 LEU A O 1
ATOM 1477 N N . LYS A 1 189 ? -5.717 -6.578 2.407 1.00 96.25 189 LYS A N 1
ATOM 1478 C CA . LYS A 1 189 ? -6.726 -7.274 1.615 1.00 96.25 189 LYS A CA 1
ATOM 1479 C C . LYS A 1 189 ? -7.734 -6.289 1.034 1.00 96.25 189 LYS A C 1
ATOM 1481 O O . LYS A 1 189 ? -8.435 -5.616 1.784 1.00 96.25 189 LYS A O 1
ATOM 1486 N N . SER A 1 190 ? -7.797 -6.206 -0.292 1.00 93.31 190 SER A N 1
ATOM 1487 C CA . SER A 1 190 ? -8.769 -5.390 -1.018 1.00 93.31 190 SER A CA 1
ATOM 1488 C C . SER A 1 190 ? -10.176 -5.936 -0.804 1.00 93.31 190 SER A C 1
ATOM 1490 O O . SER A 1 190 ? -10.450 -7.103 -1.096 1.00 93.31 190 SER A O 1
ATOM 1492 N N . TRP A 1 191 ? -11.096 -5.090 -0.342 1.00 88.69 191 TRP A N 1
ATOM 1493 C CA . TRP A 1 191 ? -12.509 -5.459 -0.270 1.00 88.69 191 TRP A CA 1
ATOM 1494 C C . TRP A 1 191 ? -13.150 -5.556 -1.671 1.00 88.69 191 TRP A C 1
ATOM 1496 O O . TRP A 1 191 ? -14.019 -6.399 -1.882 1.00 88.69 191 TRP A O 1
ATOM 1506 N N . ARG A 1 192 ? -12.658 -4.783 -2.659 1.00 86.31 192 ARG A N 1
ATOM 1507 C CA . ARG A 1 192 ? -13.142 -4.783 -4.058 1.00 86.31 192 ARG A CA 1
ATOM 1508 C C . ARG A 1 192 ? -12.994 -6.152 -4.729 1.00 86.31 192 ARG A C 1
ATOM 1510 O O . ARG A 1 192 ? -13.926 -6.620 -5.375 1.00 86.31 192 ARG A O 1
ATOM 1517 N N . SER A 1 193 ? -11.817 -6.766 -4.617 1.00 90.12 193 SER A N 1
ATOM 1518 C CA . SER A 1 193 ? -11.478 -8.032 -5.292 1.00 90.12 193 SER A CA 1
ATOM 1519 C C . SER A 1 193 ? -11.469 -9.246 -4.362 1.00 90.12 193 SER A C 1
ATOM 1521 O O . SER A 1 193 ? -11.379 -10.379 -4.837 1.00 90.12 193 SER A O 1
ATOM 1523 N N . ASN A 1 194 ? -11.529 -9.029 -3.041 1.00 92.44 194 ASN A N 1
ATOM 1524 C CA . ASN A 1 194 ? -11.329 -10.044 -2.003 1.00 92.44 194 ASN A CA 1
ATOM 1525 C C . ASN A 1 194 ? -9.944 -10.741 -2.078 1.00 92.44 194 ASN A C 1
ATOM 1527 O O . ASN A 1 194 ? -9.745 -11.794 -1.464 1.00 92.44 194 ASN A O 1
ATOM 1531 N N . LYS A 1 195 ? -8.983 -10.153 -2.806 1.00 94.94 195 LYS A N 1
ATOM 1532 C CA . LYS A 1 195 ? -7.575 -10.572 -2.911 1.00 94.94 195 LYS A CA 1
ATOM 1533 C C . LYS A 1 195 ? -6.692 -9.712 -1.996 1.00 94.94 195 LYS A C 1
ATOM 1535 O O . LYS A 1 195 ? -7.095 -8.646 -1.532 1.00 94.94 195 LYS A O 1
ATOM 1540 N N . ASN A 1 196 ? -5.478 -10.177 -1.722 1.00 97.00 196 ASN A N 1
ATOM 1541 C CA . ASN A 1 196 ? -4.451 -9.343 -1.100 1.00 97.00 196 ASN A CA 1
ATOM 1542 C C . ASN A 1 196 ? -3.936 -8.301 -2.105 1.00 97.00 196 ASN A C 1
ATOM 1544 O O . ASN A 1 196 ? -4.009 -8.521 -3.312 1.00 97.00 196 ASN A O 1
ATOM 1548 N N . MET A 1 197 ? -3.371 -7.192 -1.621 1.00 96.88 197 MET A N 1
ATOM 1549 C CA . MET A 1 197 ? -2.494 -6.362 -2.449 1.00 96.88 197 MET A CA 1
ATOM 1550 C C . MET A 1 197 ? -1.326 -7.225 -2.952 1.00 96.88 197 MET A C 1
ATOM 1552 O O . MET A 1 197 ? -0.821 -8.094 -2.238 1.00 96.88 197 MET A O 1
ATOM 1556 N N . GLN A 1 198 ? -0.921 -7.004 -4.194 1.00 97.44 198 GLN A N 1
ATOM 1557 C CA . GLN A 1 198 ? -0.043 -7.864 -4.976 1.00 97.44 198 GLN A CA 1
ATOM 1558 C C . GLN A 1 198 ? 1.020 -7.040 -5.707 1.00 97.44 198 GLN A C 1
ATOM 1560 O O . GLN A 1 198 ? 0.818 -5.876 -6.047 1.00 97.44 198 GLN A O 1
ATOM 1565 N N . THR A 1 199 ? 2.154 -7.682 -5.975 1.00 97.31 199 THR A N 1
ATOM 1566 C CA . THR A 1 199 ? 3.207 -7.194 -6.874 1.00 97.31 199 THR A CA 1
ATOM 1567 C C . THR A 1 199 ? 3.039 -7.820 -8.255 1.00 97.31 199 THR A C 1
ATOM 1569 O O . THR A 1 199 ? 2.928 -9.043 -8.378 1.00 97.31 199 THR A O 1
ATOM 1572 N N . TYR A 1 200 ? 3.045 -7.002 -9.304 1.00 95.31 200 TYR A N 1
ATOM 1573 C CA . TYR A 1 200 ? 2.985 -7.442 -10.699 1.00 95.31 200 TYR A CA 1
ATOM 1574 C C . TYR A 1 200 ? 4.198 -6.950 -11.490 1.00 95.31 200 TYR A C 1
ATOM 1576 O O . TYR A 1 200 ? 4.732 -5.877 -11.209 1.00 95.31 200 TYR A O 1
ATOM 1584 N N . LYS A 1 201 ? 4.620 -7.752 -12.483 1.00 88.81 201 LYS A N 1
ATOM 1585 C CA . LYS A 1 201 ? 5.797 -7.514 -13.340 1.00 88.81 201 LYS A CA 1
ATOM 1586 C C . LYS A 1 201 ? 6.996 -7.038 -12.508 1.00 88.81 201 LYS A C 1
ATOM 1588 O O . LYS A 1 201 ? 7.457 -5.913 -12.645 1.00 88.81 201 LYS A O 1
ATOM 1593 N N . ARG A 1 202 ? 7.465 -7.912 -11.606 1.00 88.19 202 ARG A N 1
ATOM 1594 C CA . ARG A 1 202 ? 8.718 -7.691 -10.876 1.00 88.19 202 ARG A CA 1
ATOM 1595 C C . ARG A 1 202 ? 9.858 -7.637 -11.889 1.00 88.19 202 ARG A C 1
ATOM 1597 O O . ARG A 1 202 ? 10.139 -8.633 -12.550 1.00 88.19 202 ARG A O 1
ATOM 1604 N N . GLU A 1 203 ? 10.472 -6.473 -11.995 1.00 90.19 203 GLU A N 1
ATOM 1605 C CA . GLU A 1 203 ? 11.626 -6.190 -12.833 1.00 90.19 203 GLU A CA 1
ATOM 1606 C C . GLU A 1 203 ? 12.842 -6.044 -11.921 1.00 90.19 203 GLU A C 1
ATOM 1608 O O . GLU A 1 203 ? 12.814 -5.323 -10.923 1.00 90.19 203 GLU A O 1
ATOM 1613 N N . GLU A 1 204 ? 13.897 -6.782 -12.243 1.00 88.00 204 GLU A N 1
ATOM 1614 C CA . GLU A 1 204 ? 15.175 -6.731 -11.543 1.00 88.00 204 GLU A CA 1
ATOM 1615 C C . GLU A 1 204 ? 16.195 -6.195 -12.544 1.00 88.00 204 GLU A C 1
ATOM 1617 O O . GLU A 1 204 ? 16.264 -6.669 -13.680 1.00 88.00 204 GLU A O 1
ATOM 1622 N N . PHE A 1 205 ? 16.940 -5.170 -12.143 1.00 85.31 205 PHE A N 1
ATOM 1623 C CA . PHE A 1 205 ? 17.886 -4.456 -12.987 1.00 85.31 205 PHE A CA 1
ATOM 1624 C C . PHE A 1 205 ? 19.296 -4.655 -12.410 1.00 85.31 205 PHE A C 1
ATOM 1626 O O . PHE A 1 205 ? 19.722 -3.858 -11.564 1.00 85.31 205 PHE A O 1
ATOM 1633 N N . PRO A 1 206 ? 20.029 -5.702 -12.850 1.00 82.19 206 PRO A N 1
ATOM 1634 C CA . PRO A 1 206 ? 21.323 -6.062 -12.282 1.00 82.19 206 PRO A CA 1
ATOM 1635 C C . PRO A 1 206 ? 22.298 -4.892 -12.250 1.00 82.19 206 PRO A C 1
ATOM 1637 O O . PRO A 1 206 ? 22.279 -4.031 -13.143 1.00 82.19 206 PRO A O 1
ATOM 1640 N N . SER A 1 207 ? 23.138 -4.847 -11.226 1.00 74.81 207 SER A N 1
ATOM 1641 C CA . SER A 1 207 ? 24.069 -3.744 -11.041 1.00 74.81 207 SER A CA 1
ATOM 1642 C C . SER A 1 207 ? 25.146 -3.670 -12.133 1.00 74.81 207 SER A C 1
ATOM 1644 O O . SER A 1 207 ? 25.422 -4.620 -12.872 1.00 74.81 207 SER A O 1
ATOM 1646 N N . LYS A 1 208 ? 25.775 -2.497 -12.239 1.00 70.25 208 LYS A N 1
ATOM 1647 C CA . LYS A 1 208 ? 27.019 -2.297 -12.988 1.00 70.25 208 LYS A CA 1
ATOM 1648 C C . LYS A 1 208 ? 28.083 -1.808 -12.014 1.00 70.25 208 LYS A C 1
ATOM 1650 O O . LYS A 1 208 ? 27.931 -0.750 -11.409 1.00 70.25 208 LYS A O 1
ATOM 1655 N N . GLY A 1 209 ? 29.154 -2.582 -11.855 1.00 71.81 209 GLY A N 1
ATOM 1656 C CA . GLY A 1 209 ? 30.191 -2.292 -10.864 1.00 71.81 209 GLY A CA 1
ATOM 1657 C C . GLY A 1 209 ? 29.681 -2.465 -9.430 1.00 71.81 209 GLY A C 1
ATOM 1658 O O . GLY A 1 209 ? 29.078 -3.481 -9.107 1.00 71.81 209 GLY A O 1
ATOM 1659 N N . SER A 1 210 ? 29.950 -1.481 -8.570 1.00 63.94 210 SER A N 1
ATOM 1660 C CA . SER A 1 210 ? 29.759 -1.576 -7.112 1.00 63.94 210 SER A CA 1
ATOM 1661 C C . SER A 1 210 ? 28.375 -1.151 -6.597 1.00 63.94 210 SER A C 1
ATOM 1663 O O . SER A 1 210 ? 28.195 -1.022 -5.388 1.00 63.94 210 SER A O 1
ATOM 1665 N N . LEU A 1 211 ? 27.413 -0.880 -7.484 1.00 65.12 211 LEU A N 1
ATOM 1666 C CA . LEU A 1 211 ? 26.039 -0.542 -7.096 1.00 65.12 211 LEU A CA 1
ATOM 1667 C C . LEU A 1 211 ? 25.266 -1.794 -6.622 1.00 65.12 211 LEU A C 1
ATOM 1669 O O . LEU A 1 211 ? 25.629 -2.911 -7.001 1.00 65.12 211 LEU A O 1
ATOM 1673 N N . PRO A 1 212 ? 24.204 -1.645 -5.808 1.00 73.06 212 PRO A N 1
ATOM 1674 C CA . PRO A 1 212 ? 23.285 -2.741 -5.504 1.00 73.06 212 PRO A CA 1
ATOM 1675 C C . PRO A 1 212 ? 22.404 -3.099 -6.714 1.00 73.06 212 PRO A C 1
ATOM 1677 O O . PRO A 1 212 ? 22.226 -2.294 -7.628 1.00 73.06 212 PRO A O 1
ATOM 1680 N N . ASP A 1 213 ? 21.810 -4.295 -6.699 1.00 84.69 213 ASP A N 1
ATOM 1681 C CA . ASP A 1 213 ? 20.776 -4.672 -7.670 1.00 84.69 213 ASP A CA 1
ATOM 1682 C C . ASP A 1 213 ? 19.476 -3.907 -7.403 1.00 84.69 213 ASP A C 1
ATOM 1684 O O . ASP A 1 213 ? 18.904 -3.965 -6.305 1.00 84.69 213 ASP A O 1
ATOM 1688 N N . GLU A 1 214 ? 18.976 -3.230 -8.433 1.00 88.94 214 GLU A N 1
ATOM 1689 C CA . GLU A 1 214 ? 17.742 -2.458 -8.347 1.00 88.94 214 GLU A CA 1
ATOM 1690 C C . GLU A 1 214 ? 16.520 -3.321 -8.670 1.00 88.94 214 GLU A C 1
ATOM 1692 O O . GLU A 1 214 ? 16.558 -4.211 -9.522 1.00 88.94 214 GLU A O 1
ATOM 1697 N N . ARG A 1 215 ? 15.412 -3.066 -7.975 1.00 91.88 215 ARG A N 1
ATOM 1698 C CA . ARG A 1 215 ? 14.182 -3.861 -8.040 1.00 91.88 215 ARG A CA 1
ATOM 1699 C C . ARG A 1 215 ? 12.964 -2.959 -8.139 1.00 91.88 215 ARG A C 1
ATOM 1701 O O . ARG A 1 215 ? 12.843 -1.989 -7.394 1.00 91.88 215 ARG A O 1
ATOM 1708 N N . PHE A 1 216 ? 12.046 -3.330 -9.021 1.00 94.00 216 PHE A N 1
ATOM 1709 C CA . PHE A 1 216 ? 10.805 -2.620 -9.299 1.00 94.00 216 PHE A CA 1
ATOM 1710 C C . PHE A 1 216 ? 9.632 -3.598 -9.411 1.00 94.00 216 PHE A C 1
ATOM 1712 O O . PHE A 1 216 ? 9.799 -4.720 -9.885 1.00 94.00 216 PHE A O 1
ATOM 1719 N N . ALA A 1 217 ? 8.437 -3.181 -9.005 1.00 96.56 217 ALA A N 1
ATOM 1720 C CA . ALA A 1 217 ? 7.184 -3.853 -9.342 1.00 96.56 217 ALA A CA 1
ATOM 1721 C C . ALA A 1 217 ? 6.023 -2.855 -9.293 1.00 96.56 217 ALA A C 1
ATOM 1723 O O . ALA A 1 217 ? 6.029 -1.921 -8.493 1.00 96.56 217 ALA A O 1
ATOM 1724 N N . TRP A 1 218 ? 4.985 -3.087 -10.090 1.00 96.81 218 TRP A N 1
ATOM 1725 C CA . TRP A 1 218 ? 3.727 -2.349 -9.970 1.00 96.81 218 TRP A CA 1
ATOM 1726 C C . TRP A 1 218 ? 2.858 -2.969 -8.870 1.00 96.81 218 TRP A C 1
ATOM 1728 O O . TRP A 1 218 ? 2.818 -4.196 -8.735 1.00 96.81 218 TRP A O 1
ATOM 1738 N N . MET A 1 219 ? 2.134 -2.143 -8.110 1.00 97.19 219 MET A N 1
ATOM 1739 C CA . MET A 1 219 ? 1.181 -2.619 -7.105 1.00 97.19 219 MET A CA 1
ATOM 1740 C C . MET A 1 219 ? -0.225 -2.752 -7.702 1.00 97.19 219 MET A C 1
ATOM 1742 O O . MET A 1 219 ? -0.731 -1.865 -8.391 1.00 97.19 219 MET A O 1
ATOM 1746 N N . THR A 1 220 ? -0.867 -3.878 -7.420 1.00 96.50 220 THR A N 1
ATOM 1747 C CA . THR A 1 220 ? -2.178 -4.278 -7.954 1.00 96.50 220 THR A CA 1
ATOM 1748 C C . THR A 1 220 ? -2.971 -5.026 -6.876 1.00 96.50 220 THR A C 1
ATOM 1750 O O . THR A 1 220 ? -2.410 -5.379 -5.839 1.00 96.50 220 THR A O 1
ATOM 1753 N N . ASP A 1 221 ? -4.261 -5.273 -7.082 1.00 93.88 221 ASP A N 1
ATOM 1754 C CA . ASP A 1 221 ? -5.038 -6.262 -6.325 1.00 93.88 221 ASP A CA 1
ATOM 1755 C C . ASP A 1 221 ? -5.474 -7.470 -7.177 1.00 93.88 221 ASP A C 1
ATOM 1757 O O . ASP A 1 221 ? -6.187 -8.348 -6.692 1.00 93.88 221 ASP A O 1
ATOM 1761 N N . CYS A 1 222 ? -5.012 -7.565 -8.430 1.00 93.00 222 CYS A N 1
ATOM 1762 C CA . CYS A 1 222 ? -5.198 -8.736 -9.278 1.00 93.00 222 CYS A CA 1
ATOM 1763 C C . CYS A 1 222 ? -3.913 -9.198 -9.982 1.00 93.00 222 CYS A C 1
ATOM 1765 O O . CYS A 1 222 ? -3.002 -8.427 -10.270 1.00 93.00 222 CYS A O 1
ATOM 1767 N N . ASP A 1 223 ? -3.892 -10.497 -10.284 1.00 91.62 223 ASP A N 1
ATOM 1768 C CA . ASP A 1 223 ? -3.041 -11.175 -11.265 1.00 91.62 223 ASP A CA 1
ATOM 1769 C C . ASP A 1 223 ? -1.517 -11.039 -11.053 1.00 91.62 223 ASP A C 1
ATOM 1771 O O . ASP A 1 223 ? -0.715 -11.371 -11.928 1.00 91.62 223 ASP A O 1
ATOM 1775 N N . GLY A 1 224 ? -1.116 -10.628 -9.845 1.00 94.44 224 GLY A N 1
ATOM 1776 C CA . GLY A 1 224 ? 0.259 -10.595 -9.353 1.00 94.44 224 GLY A CA 1
ATOM 1777 C C . GLY A 1 224 ? 0.540 -11.641 -8.265 1.00 94.44 224 GLY A C 1
ATOM 1778 O O . GLY A 1 224 ? -0.150 -12.652 -8.137 1.00 94.44 224 GLY A O 1
ATOM 1779 N N . LYS A 1 225 ? 1.584 -11.397 -7.464 1.00 96.25 225 LYS A N 1
ATOM 1780 C CA . LYS A 1 225 ? 1.972 -12.210 -6.296 1.00 96.25 225 LYS A CA 1
ATOM 1781 C C . LYS A 1 225 ? 1.753 -11.436 -5.000 1.00 96.25 225 LYS A C 1
ATOM 1783 O O . LYS A 1 225 ? 2.177 -10.284 -4.913 1.00 96.25 225 LYS A O 1
ATOM 1788 N N . ASP A 1 226 ? 1.130 -12.072 -4.009 1.00 97.31 226 ASP A N 1
ATOM 1789 C CA . ASP A 1 226 ? 0.728 -11.447 -2.740 1.00 97.31 226 ASP A CA 1
ATOM 1790 C C . ASP A 1 226 ? 1.879 -10.702 -2.048 1.00 97.31 226 ASP A C 1
ATOM 1792 O O . ASP A 1 226 ? 2.948 -11.253 -1.775 1.00 97.31 226 ASP A O 1
ATOM 1796 N N . ALA A 1 227 ? 1.640 -9.424 -1.763 1.00 96.81 227 ALA A N 1
ATOM 1797 C CA . ALA A 1 227 ? 2.600 -8.512 -1.172 1.00 96.81 227 ALA A CA 1
ATOM 1798 C C . ALA A 1 227 ? 2.577 -8.624 0.358 1.00 96.81 227 ALA A C 1
ATOM 1800 O O . ALA A 1 227 ? 1.657 -8.128 1.011 1.00 96.81 227 ALA A O 1
ATOM 1801 N N . VAL A 1 228 ? 3.611 -9.240 0.940 1.00 97.69 228 VAL A N 1
ATOM 1802 C CA . VAL A 1 228 ? 3.842 -9.161 2.390 1.00 97.69 228 VAL A CA 1
ATOM 1803 C C . VAL A 1 228 ? 4.480 -7.810 2.708 1.00 97.69 228 VAL A C 1
ATOM 1805 O O . VAL A 1 228 ? 5.612 -7.530 2.303 1.00 97.69 228 VAL A O 1
ATOM 1808 N N . LEU A 1 229 ? 3.753 -6.984 3.451 1.00 97.69 229 LEU A N 1
ATOM 1809 C CA . LEU A 1 229 ? 4.131 -5.626 3.820 1.00 97.69 229 LEU A CA 1
ATOM 1810 C C . LEU A 1 229 ? 4.696 -5.580 5.243 1.00 97.69 229 LEU A C 1
ATOM 1812 O O . LEU A 1 229 ? 4.191 -6.240 6.151 1.00 97.69 229 LEU A O 1
ATOM 1816 N N . LYS A 1 230 ? 5.734 -4.767 5.437 1.00 96.81 230 LYS A N 1
ATOM 1817 C CA . LYS A 1 230 ? 6.205 -4.260 6.727 1.00 96.81 230 LYS A CA 1
ATOM 1818 C C . LYS A 1 230 ? 5.403 -2.992 7.035 1.00 96.81 230 LYS A C 1
ATOM 1820 O O . LYS A 1 230 ? 5.597 -1.972 6.376 1.00 96.81 230 LYS A O 1
ATOM 1825 N N . LEU A 1 231 ? 4.506 -3.073 8.016 1.00 97.12 231 LEU A N 1
ATOM 1826 C CA . LEU A 1 231 ? 3.703 -1.961 8.528 1.00 97.12 231 LEU A CA 1
ATOM 1827 C C . LEU A 1 231 ? 4.310 -1.486 9.853 1.00 97.12 231 LEU A C 1
ATOM 1829 O O . LEU A 1 231 ? 4.318 -2.226 10.838 1.00 97.12 231 LEU A O 1
ATOM 1833 N N . LYS A 1 232 ? 4.820 -0.249 9.882 1.00 95.81 232 LYS A N 1
ATOM 1834 C CA . LYS A 1 232 ? 5.320 0.413 11.099 1.00 95.81 232 LYS A CA 1
ATOM 1835 C C . LYS A 1 232 ? 4.385 1.562 11.460 1.00 95.81 232 LYS A C 1
ATOM 1837 O O . LYS A 1 232 ? 4.293 2.520 10.698 1.00 95.81 232 LYS A O 1
ATOM 1842 N N . ILE A 1 233 ? 3.701 1.466 12.599 1.00 95.38 233 ILE A N 1
ATOM 1843 C CA . ILE A 1 233 ? 2.830 2.537 13.107 1.00 95.38 233 ILE A CA 1
ATOM 1844 C C . ILE A 1 233 ? 3.706 3.702 13.586 1.00 95.38 233 ILE A C 1
ATOM 1846 O O . ILE A 1 233 ? 4.715 3.481 14.256 1.00 95.38 233 ILE A O 1
ATOM 1850 N N . LEU A 1 234 ? 3.329 4.924 13.210 1.00 92.12 234 LEU A N 1
ATOM 1851 C CA . LEU A 1 234 ? 4.046 6.168 13.502 1.00 92.12 234 LEU A CA 1
ATOM 1852 C C . LEU A 1 234 ? 3.246 7.058 14.460 1.00 92.12 234 LEU A C 1
ATOM 1854 O O . LEU A 1 234 ? 3.746 7.449 15.509 1.00 92.12 234 LEU A O 1
ATOM 1858 N N . GLU A 1 235 ? 1.984 7.320 14.118 1.00 92.75 235 GLU A N 1
ATOM 1859 C CA . GLU A 1 235 ? 1.039 8.119 14.905 1.00 92.75 235 GLU A CA 1
ATOM 1860 C C . GLU A 1 235 ? -0.247 7.311 15.121 1.00 92.75 235 GLU A C 1
ATOM 1862 O O . GLU A 1 235 ? -0.607 6.464 14.301 1.00 92.75 235 GLU A O 1
ATOM 1867 N N . ARG A 1 236 ? -0.965 7.585 16.210 1.00 92.31 236 ARG A N 1
ATOM 1868 C CA . ARG A 1 236 ? -2.305 7.050 16.501 1.00 92.31 236 ARG A CA 1
ATOM 1869 C C . ARG A 1 236 ? -3.194 8.220 16.881 1.00 92.31 236 ARG A C 1
ATOM 1871 O O . ARG A 1 236 ? -2.717 9.085 17.614 1.00 92.31 236 ARG A O 1
ATOM 1878 N N . TYR A 1 237 ? -4.457 8.225 16.470 1.00 88.31 237 TYR A N 1
ATOM 1879 C CA . TYR A 1 237 ? -5.349 9.360 16.713 1.00 88.31 237 TYR A CA 1
ATOM 1880 C C . TYR A 1 237 ? -6.445 9.026 17.728 1.00 88.31 237 TYR A C 1
ATOM 1882 O O . TYR A 1 237 ? -7.073 7.965 17.682 1.00 88.31 237 TYR A O 1
ATOM 1890 N N . LYS A 1 238 ? -6.667 9.955 18.660 1.00 86.94 238 LYS A N 1
ATOM 1891 C CA . LYS A 1 238 ? -7.821 9.980 19.564 1.00 86.94 238 LYS A CA 1
ATOM 1892 C C . LYS A 1 238 ? -9.079 10.349 18.764 1.00 86.94 238 LYS A C 1
ATOM 1894 O O . LYS A 1 238 ? -8.986 10.839 17.641 1.00 86.94 238 LYS A O 1
ATOM 1899 N N . ALA A 1 239 ? -10.264 10.170 19.350 1.00 85.50 239 ALA A N 1
ATOM 1900 C CA . ALA A 1 239 ? -11.545 10.467 18.691 1.00 85.50 239 ALA A CA 1
ATOM 1901 C C . ALA A 1 239 ? -11.664 11.905 18.135 1.00 85.50 239 ALA A C 1
ATOM 1903 O O . ALA A 1 239 ? -12.333 12.121 17.127 1.00 85.50 239 ALA A O 1
ATOM 1904 N N . ASP A 1 240 ? -10.987 12.871 18.767 1.00 81.50 240 ASP A N 1
ATOM 1905 C CA . ASP A 1 240 ? -10.944 14.288 18.379 1.00 81.50 240 ASP A CA 1
ATOM 1906 C C . ASP A 1 240 ? -9.913 14.628 17.281 1.00 81.50 240 ASP A C 1
ATOM 1908 O O . ASP A 1 240 ? -9.824 15.782 16.865 1.00 81.50 240 ASP A O 1
ATOM 1912 N N . GLY A 1 241 ? -9.144 13.643 16.803 1.00 78.00 241 GLY A N 1
ATOM 1913 C CA . GLY A 1 241 ? -8.078 13.820 15.814 1.00 78.00 241 GLY A CA 1
ATOM 1914 C C . GLY A 1 241 ? -6.714 14.203 16.398 1.00 78.00 241 GLY A C 1
ATOM 1915 O O . GLY A 1 241 ? -5.748 14.307 15.644 1.00 78.00 241 GLY A O 1
ATOM 1916 N N . SER A 1 242 ? -6.583 14.382 17.718 1.00 80.62 242 SER A N 1
ATOM 1917 C CA . SER A 1 242 ? -5.273 14.598 18.347 1.00 80.62 242 SER A CA 1
ATOM 1918 C C . SER A 1 242 ? -4.447 13.306 18.378 1.00 80.62 242 SER A C 1
ATOM 1920 O O . SER A 1 242 ? -4.982 12.215 18.577 1.00 80.62 242 SER A O 1
ATOM 1922 N N . VAL A 1 243 ? -3.127 13.409 18.195 1.00 85.88 243 VAL A N 1
ATOM 1923 C CA . VAL A 1 243 ? -2.212 12.258 18.329 1.00 85.88 243 VAL A CA 1
ATOM 1924 C C . VAL A 1 243 ? -2.150 11.817 19.794 1.00 85.88 243 VAL A C 1
ATOM 1926 O O . VAL A 1 243 ? -2.261 12.665 20.681 1.00 85.88 243 VAL A O 1
ATOM 1929 N N . TYR A 1 244 ? -2.025 10.510 20.056 1.00 80.00 244 TYR A N 1
ATOM 1930 C CA . TYR A 1 244 ? -1.925 9.930 21.405 1.00 80.00 244 TYR A CA 1
ATOM 1931 C C . TYR A 1 244 ? -0.748 10.460 22.228 1.00 80.00 244 TYR A C 1
ATOM 1933 O O . TYR A 1 244 ? 0.411 10.213 21.832 1.00 80.00 244 TYR A O 1
#

Radius of gyration: 21.92 Å; chains: 1; bounding box: 64×50×54 Å

Secondary structure (DSSP, 8-state):
------TT-EEEEEEETTSPEEEEEEEEEETTEEEEEEEEEEEEESS-SSPPEEEEEEPTTS-EEEEEEPPP----TT----------------------------------TTTSSSS---------------HHHHHHH--EEEEE-TTSBEEEES-GGGB-EEEEEETTSPPP-TT--SPEEEEEEETTTSSBPEEEEEEEE--STTSPPEEEEEEESSSSEE--EEEEEEEEB-TTS-B-

pLDDT: mean 71.74, std 27.12, range [22.97, 97.94]

Organism: Pseudomonas viridiflava (NCBI:txid33069)

Sequence (244 aa):
MSSQNYEGSFLARLGLVDGTQLGFFKIVQEGENRRLESHDYLCANSMLDNSLEVHFQPNSEGAYILSCRLAVPEHDESDRDYYEFRKNEESSGSSASAGGGVQVPTVSEESAYEKALWEDRDPELLNYNETDASSLADLKAGPVYLAVNEGGWVHRTRNGGLAYLATIVMADKSDFSIERKEIQRVYLKSWRSNKNMQTYKREEFPSKGSLPDERFAWMTDCDGKDAVLKLKILERYKADGSVY

Foldseek 3Di:
DDQQFQAPKFKKFKAFPVQFAKDQWDWDDDPPDIDTDGHQFIKTKNVDPGHWIWIFGDDPPQWTFTFTPPDDPPDPPPPPDDDDDDDDDDDDDDDDDDDDDDDDDDDDDPDDPPPPSPDDDDDDDDDDDDDDDDPPPVVVLATWAFFQDPVQTTGTDRPSVRHFTWNWAFPVRDDDDPPDQAWTWTWTQTPVVRATWFWAPWDWACDDPPDHIIIMTTIGRDDHHTTTMGIGTDFGAHRNRDTD